Protein AF-A0A2G3K1L7-F1 (afdb_monomer)

Nearest PDB structures (foldseek):
  4n3c-assembly1_A  TM=4.244E-01  e=7.958E-01  Homo sapiens
  6yj6-assembly1_A  TM=3.965E-01  e=5.311E-01  Saccharomyces cerevisiae
  8a61-assembly1_D  TM=3.566E-01  e=8.324E-01  Saccharomyces cerevisiae
  2vq2-assembly1_A-2  TM=3.797E-01  e=1.869E+00  Neisseria meningitidis
  6q6h-assembly1_V  TM=2.542E-01  e=1.090E+00  Homo sapiens

pLDDT: mean 89.68, std 10.96, range [38.78, 98.62]

Mean predicted aligned error: 8.87 Å

Secondary structure (DSSP, 8-state):
--THHHHHHHHHHHHHHHHHHHHHHHHHTS----GGGGGS----HHHHHHHTTT-HHHHHHHHHHHHHHS--SS--HHHHHHHHHHHHHHHHH-TT-HHHHHHHHHHTGGGT-HHHHHHHHHHHHHH-TT-SHHHHHHHHHHHHTS--HHHHHHHHHHHHHTS-HHHHHHHHHHHHHHHHHHS-HHHHHHHHHHHHHH---HHHHHHHHHHHHHHHHHHHHHHHHHHHHHHHSS--SSHHHHHHTTSSSSPPP-TTS--EEE-TTS-EEETT--

Solvent-accessible surface area (backbone atoms only — not comparable to full-atom values): 14678 Å² total; per-residue (Å²): 144,70,81,64,61,63,58,52,52,50,52,50,52,51,49,51,51,49,53,49,51,51,51,47,58,69,48,70,80,49,79,74,79,72,45,64,71,73,52,73,62,76,74,55,67,70,58,42,22,56,77,35,76,66,34,37,59,58,26,18,50,54,38,43,48,59,57,64,64,36,73,85,71,84,65,56,70,69,48,47,54,36,43,43,51,36,50,40,47,20,31,69,52,28,30,68,48,59,69,50,42,55,48,29,60,71,47,29,42,81,58,80,34,40,68,53,28,43,55,30,20,49,39,23,34,72,60,32,73,76,50,29,62,35,23,36,52,41,12,48,48,28,40,70,78,68,62,35,24,53,60,12,20,54,26,22,45,57,14,22,72,38,47,59,75,68,57,18,47,54,32,44,58,51,20,53,57,26,30,61,75,44,37,60,56,72,59,24,37,54,53,40,51,51,51,35,73,72,45,90,47,69,70,55,31,54,52,34,48,34,52,36,52,32,39,51,44,51,47,51,50,40,56,35,44,52,51,47,26,70,78,65,76,42,62,66,94,47,77,66,51,40,38,77,72,62,64,35,94,62,84,74,78,42,76,77,69,60,44,79,38,69,46,98,85,44,50,64,44,59,59,74,74,123

Foldseek 3Di:
DPPVPVVVVVVVVVVVVVVVVVVCVVCVPDDPPQVLVLLPDDDPLVVLCVVVVNQLQSSLVVLLVSLVSHDLPDDDLVSLVSSLSSLLSSCVSPLCDDSSLVVLLVRNLVSVNLVSNLNSLVSVCVPVQLALVSLQSNLVSCCPPVVQLVSSLVSLQSSLVNDDLVVVLVSNVVSLVSLVLNDQLVVSLVVLVVVLVPRPDPVSVVVSVLSNQQSVLLVLLQVLQVVVCVVVVAGDPFSVVSCVVVSDVDRDDRSVPQDWGQDPRNRIDGNPND

Radius of gyration: 28.61 Å; Cα contacts (8 Å, |Δi|>4): 330; chains: 1; bounding box: 69×58×78 Å

Structure (mmCIF, N/CA/C/O backbone):
data_AF-A0A2G3K1L7-F1
#
_entry.id   AF-A0A2G3K1L7-F1
#
loop_
_atom_site.group_PDB
_atom_site.id
_atom_site.type_symbol
_atom_site.label_atom_id
_atom_site.label_alt_id
_atom_site.label_comp_id
_atom_site.label_asym_id
_atom_site.label_entity_id
_atom_site.label_seq_id
_atom_site.pdbx_PDB_ins_code
_atom_site.Cartn_x
_atom_site.Cartn_y
_atom_site.Cartn_z
_atom_site.occupancy
_atom_site.B_iso_or_equiv
_atom_site.auth_seq_id
_atom_site.auth_comp_id
_atom_site.auth_asym_id
_atom_site.auth_atom_id
_atom_site.pdbx_PDB_model_num
ATOM 1 N N . MET A 1 1 ? 36.745 41.258 -38.933 1.00 51.81 1 MET A N 1
ATOM 2 C CA . MET A 1 1 ? 36.886 40.008 -39.718 1.00 51.81 1 MET A CA 1
ATOM 3 C C . MET A 1 1 ? 36.142 38.842 -39.040 1.00 51.81 1 MET A C 1
ATOM 5 O O . MET A 1 1 ? 36.764 37.873 -38.655 1.00 51.81 1 MET A O 1
ATOM 9 N N . TRP A 1 2 ? 34.815 38.935 -38.855 1.00 56.34 2 TRP A N 1
ATOM 10 C CA . TRP A 1 2 ? 33.940 37.896 -38.261 1.00 56.34 2 TRP A CA 1
ATOM 11 C C . TRP A 1 2 ? 32.580 37.629 -38.992 1.00 56.34 2 TRP A C 1
ATOM 13 O O . TRP A 1 2 ? 31.781 36.862 -38.456 1.00 56.34 2 TRP A O 1
ATOM 23 N N . PRO A 1 3 ? 32.252 38.169 -40.197 1.00 58.12 3 PRO A N 1
ATOM 24 C CA . PRO A 1 3 ? 30.882 38.080 -40.718 1.00 58.12 3 PRO A CA 1
ATOM 25 C C . PRO A 1 3 ? 30.465 36.774 -41.427 1.00 58.12 3 PRO A C 1
ATOM 27 O O . PRO A 1 3 ? 29.306 36.611 -41.797 1.00 58.12 3 PRO A O 1
ATOM 30 N N . ASN A 1 4 ? 31.369 35.811 -41.626 1.00 68.56 4 ASN A N 1
ATOM 31 C CA . ASN A 1 4 ? 31.029 34.575 -42.353 1.00 68.56 4 ASN A CA 1
ATOM 32 C C . ASN A 1 4 ? 30.479 33.446 -41.470 1.00 68.56 4 ASN A C 1
ATOM 34 O O . ASN A 1 4 ? 29.817 32.541 -41.974 1.00 68.56 4 ASN A O 1
ATOM 38 N N . ARG A 1 5 ? 30.707 33.493 -40.152 1.00 71.75 5 ARG A N 1
ATOM 39 C CA . A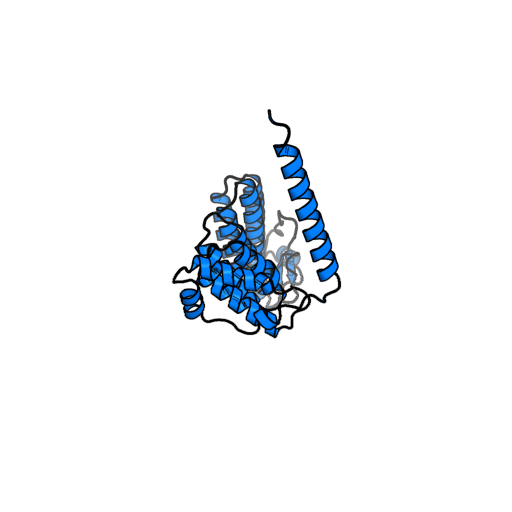RG A 1 5 ? 30.310 32.403 -39.246 1.00 71.75 5 ARG A CA 1
ATOM 40 C C . ARG A 1 5 ? 28.798 32.334 -39.023 1.00 71.75 5 ARG A C 1
ATOM 42 O O . ARG A 1 5 ? 28.246 31.239 -38.994 1.00 71.75 5 ARG A O 1
ATOM 49 N N . TYR A 1 6 ? 28.118 33.480 -38.943 1.00 79.56 6 TYR A N 1
ATOM 50 C CA . TYR A 1 6 ? 26.660 33.508 -38.785 1.00 79.56 6 TYR A CA 1
ATOM 51 C C . TYR A 1 6 ? 25.932 33.076 -40.063 1.00 79.56 6 TYR A C 1
ATOM 53 O O . TYR A 1 6 ? 24.940 32.362 -39.981 1.00 79.56 6 TYR A O 1
ATOM 61 N N . LYS A 1 7 ? 26.452 33.429 -41.249 1.00 82.12 7 LYS A N 1
ATOM 62 C CA . LYS A 1 7 ? 25.872 32.996 -42.531 1.00 82.12 7 LYS A CA 1
ATOM 63 C C . LYS A 1 7 ? 25.952 31.480 -42.698 1.00 82.12 7 LYS A C 1
ATOM 65 O O . LYS A 1 7 ? 24.976 30.865 -43.112 1.00 82.12 7 LYS A O 1
ATOM 70 N N . LEU A 1 8 ? 27.081 30.881 -42.312 1.00 84.19 8 LEU A N 1
ATOM 71 C CA . LEU A 1 8 ? 27.260 29.430 -42.333 1.00 84.19 8 LEU A CA 1
ATOM 72 C C . LEU A 1 8 ? 26.322 28.721 -41.342 1.00 84.19 8 LEU A C 1
ATOM 74 O O . LEU A 1 8 ? 25.691 27.734 -41.704 1.00 84.19 8 LEU A O 1
ATOM 78 N N . ALA A 1 9 ? 26.175 29.244 -40.121 1.00 85.62 9 ALA A N 1
ATOM 79 C CA . ALA A 1 9 ? 25.261 28.683 -39.125 1.00 85.62 9 ALA A CA 1
ATOM 80 C C . ALA A 1 9 ? 23.788 28.758 -39.568 1.00 85.62 9 ALA A C 1
ATOM 82 O O . ALA A 1 9 ? 23.055 27.780 -39.428 1.00 85.62 9 ALA A O 1
ATOM 83 N N . ILE A 1 10 ? 23.369 29.885 -40.158 1.00 89.75 10 ILE A N 1
ATOM 84 C CA . ILE A 1 10 ? 22.020 30.049 -40.722 1.00 89.75 10 ILE A CA 1
ATOM 85 C C . ILE A 1 10 ? 21.797 29.055 -41.864 1.00 89.75 10 ILE A C 1
ATOM 87 O O . ILE A 1 10 ? 20.759 28.403 -41.909 1.00 89.75 10 ILE A O 1
ATOM 91 N N . PHE A 1 11 ? 22.777 28.885 -42.754 1.00 92.00 11 PHE A N 1
ATOM 92 C CA . PHE A 1 11 ? 22.673 27.935 -43.859 1.00 92.00 11 PHE A CA 1
ATOM 93 C C . PHE A 1 11 ? 22.531 26.484 -43.371 1.00 92.00 11 PHE A C 1
ATOM 95 O O . PHE A 1 11 ? 21.683 25.749 -43.873 1.00 92.00 11 PHE A O 1
ATOM 102 N N . ILE A 1 12 ? 23.291 26.087 -42.344 1.00 92.00 12 ILE A N 1
ATOM 103 C CA . ILE A 1 12 ? 23.182 24.756 -41.723 1.00 92.00 12 ILE A CA 1
ATOM 104 C C . ILE A 1 12 ? 21.809 24.562 -41.067 1.00 92.00 12 ILE A C 1
ATOM 106 O O . ILE A 1 12 ? 21.190 23.519 -41.261 1.00 92.00 12 ILE A O 1
ATOM 110 N N . LEU A 1 13 ? 21.309 25.557 -40.327 1.00 94.12 13 LEU A N 1
ATOM 111 C CA . LEU A 1 13 ? 19.995 25.485 -39.676 1.00 94.12 13 LEU A CA 1
ATOM 112 C C . LEU A 1 13 ? 18.856 25.376 -40.690 1.00 94.12 13 LEU A C 1
ATOM 114 O O . LEU A 1 13 ? 17.957 24.556 -40.520 1.00 94.12 13 LEU A O 1
ATOM 118 N N . VAL A 1 14 ? 18.912 26.164 -41.764 1.00 94.38 14 VAL A N 1
ATOM 119 C CA . VAL A 1 14 ? 17.922 26.123 -42.845 1.00 94.38 14 VAL A CA 1
ATOM 120 C C . VAL A 1 14 ? 17.986 24.783 -43.582 1.00 94.38 14 VAL A C 1
ATOM 122 O O . VAL A 1 14 ? 16.947 24.172 -43.825 1.00 94.38 14 VAL A O 1
ATOM 125 N N . GLY A 1 15 ? 19.188 24.277 -43.867 1.00 94.19 15 GLY A N 1
ATOM 126 C CA . GLY A 1 15 ? 19.378 22.948 -44.449 1.00 94.19 15 GLY A CA 1
ATOM 127 C C . GLY A 1 15 ? 18.813 21.835 -43.561 1.00 94.19 15 GLY A C 1
ATOM 128 O O . GLY A 1 15 ? 18.053 20.995 -44.037 1.00 94.19 15 GLY A O 1
ATOM 129 N N . ALA A 1 16 ? 19.100 21.864 -42.258 1.00 92.56 16 ALA A N 1
ATOM 130 C CA . ALA A 1 16 ? 18.562 20.905 -41.295 1.00 92.56 16 ALA A CA 1
ATOM 131 C C . ALA A 1 16 ? 17.028 20.980 -41.200 1.00 92.56 16 ALA A C 1
ATOM 133 O O . ALA A 1 16 ? 16.366 19.944 -41.183 1.00 92.56 16 ALA A O 1
ATOM 134 N N . ALA A 1 17 ? 16.453 22.187 -41.207 1.00 92.62 17 ALA A N 1
ATOM 135 C CA . ALA A 1 17 ? 15.006 22.388 -41.195 1.00 92.62 17 ALA A CA 1
ATOM 136 C C . ALA A 1 17 ? 14.335 21.868 -42.476 1.00 92.62 17 ALA A C 1
ATOM 138 O O . ALA A 1 17 ? 13.268 21.254 -42.398 1.00 92.62 17 ALA A O 1
ATOM 139 N N . MET A 1 18 ? 14.963 22.051 -43.643 1.00 93.62 18 MET A N 1
ATOM 140 C CA . MET A 1 18 ? 14.475 21.481 -44.903 1.00 93.62 18 MET A CA 1
ATOM 141 C C . MET A 1 18 ? 14.544 19.955 -44.892 1.00 93.62 18 MET A C 1
ATOM 143 O O . MET A 1 18 ? 13.550 19.310 -45.214 1.00 93.62 18 MET A O 1
ATOM 147 N N . VAL A 1 19 ? 15.667 19.366 -44.466 1.00 94.19 19 VAL A N 1
ATOM 148 C CA . VAL A 1 19 ? 15.812 17.904 -44.355 1.00 94.19 19 VAL A CA 1
ATOM 149 C C . VAL A 1 19 ? 14.794 17.329 -43.373 1.00 94.19 19 VAL A C 1
ATOM 151 O O . VAL A 1 19 ? 14.168 16.312 -43.671 1.00 94.19 19 VAL A O 1
ATOM 154 N N . PHE A 1 20 ? 14.574 17.987 -42.233 1.00 91.50 20 PHE A N 1
ATOM 155 C CA . PHE A 1 20 ? 13.576 17.576 -41.249 1.00 91.50 20 PHE A CA 1
ATOM 156 C C . PHE A 1 20 ? 12.153 17.664 -41.808 1.00 91.50 20 PHE A C 1
ATOM 158 O O . PHE A 1 20 ? 11.391 16.707 -41.681 1.00 91.50 20 PHE A O 1
ATOM 165 N N . SER A 1 21 ? 11.802 18.772 -42.464 1.00 89.62 21 SER A N 1
ATOM 166 C CA . SER A 1 21 ? 10.470 18.979 -43.047 1.00 89.62 21 SER A CA 1
ATOM 167 C C . SER A 1 21 ? 10.198 17.995 -44.183 1.00 89.62 21 SER A C 1
ATOM 169 O O . SER A 1 21 ? 9.125 17.401 -44.244 1.00 89.62 21 SER A O 1
ATOM 171 N N . PHE A 1 22 ? 11.194 17.754 -45.037 1.00 91.44 22 PHE A N 1
ATOM 172 C CA . PHE A 1 22 ? 11.111 16.795 -46.133 1.00 91.44 22 PHE A CA 1
ATOM 173 C C . PHE A 1 22 ? 11.006 15.355 -45.620 1.00 91.44 22 PHE A C 1
ATOM 175 O O . PHE A 1 22 ? 10.131 14.608 -46.052 1.00 91.44 22 PHE A O 1
ATOM 182 N N . SER A 1 23 ? 11.826 14.979 -44.634 1.00 86.69 23 SER A N 1
ATOM 183 C CA . SER A 1 23 ? 11.743 13.664 -43.985 1.00 86.69 23 SER A CA 1
ATOM 184 C C . SER A 1 23 ? 10.392 13.470 -43.297 1.00 86.69 23 SER A C 1
ATOM 186 O O . SER A 1 23 ? 9.775 12.419 -43.437 1.00 86.69 23 SER A O 1
ATOM 188 N N . SER A 1 24 ? 9.896 14.497 -42.603 1.00 84.56 24 SER A N 1
ATOM 189 C CA . SER A 1 24 ? 8.591 14.472 -41.935 1.00 84.56 24 SER A CA 1
ATOM 190 C C . SER A 1 24 ? 7.452 14.337 -42.938 1.00 84.56 24 SER A C 1
ATOM 192 O O . SER A 1 24 ? 6.558 13.528 -42.726 1.00 84.56 24 SER A O 1
ATOM 194 N N . TYR A 1 25 ? 7.504 15.054 -44.062 1.00 88.88 25 TYR A N 1
ATOM 195 C CA . TYR A 1 25 ? 6.529 14.933 -45.144 1.00 88.88 25 TYR A CA 1
ATOM 196 C C . TYR A 1 25 ? 6.534 13.526 -45.764 1.00 88.88 25 TYR A C 1
ATOM 198 O O . TYR A 1 25 ? 5.480 12.904 -45.888 1.00 88.88 25 TYR A O 1
ATOM 206 N N . LEU A 1 26 ? 7.720 12.977 -46.056 1.00 85.56 26 LEU A N 1
ATOM 207 C CA . LEU A 1 26 ? 7.881 11.616 -46.581 1.00 85.56 26 LEU A CA 1
ATOM 208 C C . LEU A 1 26 ? 7.396 10.529 -45.610 1.00 85.56 26 LEU A C 1
ATOM 210 O O . LEU A 1 26 ? 6.962 9.459 -46.043 1.00 85.56 26 LEU A O 1
ATOM 214 N N . LEU A 1 27 ? 7.504 10.774 -44.303 1.00 80.75 27 LEU A N 1
ATOM 215 C CA . LEU A 1 27 ? 7.104 9.833 -43.258 1.00 80.75 27 LEU A CA 1
ATOM 216 C C . LEU A 1 27 ? 5.646 10.015 -42.811 1.00 80.75 27 LEU A C 1
ATOM 218 O O . LEU A 1 27 ? 5.057 9.051 -42.333 1.00 80.75 27 LEU A O 1
ATOM 222 N N . SER A 1 28 ? 5.045 11.193 -43.015 1.00 75.38 28 SER A 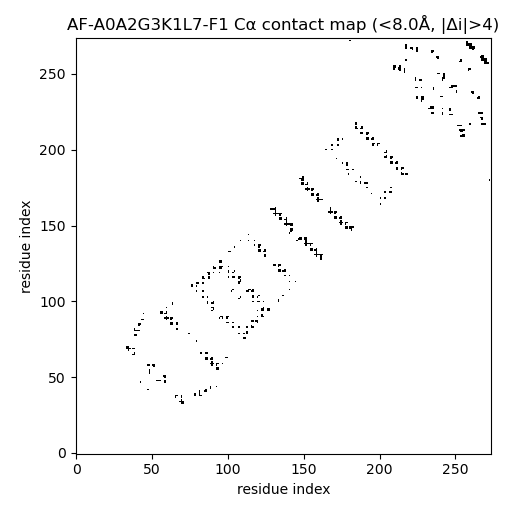N 1
ATOM 223 C CA . SER A 1 28 ? 3.670 11.524 -42.603 1.00 75.38 28 SER A CA 1
ATOM 224 C C . SER A 1 28 ? 2.618 10.619 -43.259 1.00 75.38 28 SER A C 1
ATOM 226 O O . SER A 1 28 ? 1.632 10.244 -42.630 1.00 75.38 28 SER A O 1
ATOM 228 N N . GLY A 1 29 ? 2.857 10.197 -44.506 1.00 69.81 29 GLY A N 1
ATOM 229 C CA . GLY A 1 29 ? 1.965 9.293 -45.243 1.00 69.81 29 GLY A CA 1
ATOM 230 C C . GLY A 1 29 ? 2.234 7.798 -45.041 1.00 69.81 29 GLY A C 1
ATOM 231 O O . GLY A 1 29 ? 1.461 6.971 -45.523 1.00 69.81 29 GLY A O 1
ATOM 232 N N . LYS A 1 30 ? 3.323 7.411 -44.360 1.00 72.94 30 LYS A N 1
ATOM 233 C CA . LYS A 1 30 ? 3.640 5.995 -44.134 1.00 72.94 30 LYS A CA 1
ATOM 234 C C . LYS A 1 30 ? 2.967 5.527 -42.853 1.00 72.94 30 LYS A C 1
ATOM 236 O O . LYS A 1 30 ? 3.250 6.040 -41.773 1.00 72.94 30 LYS A O 1
ATOM 241 N N . GLN A 1 31 ? 2.121 4.502 -42.958 1.00 57.25 31 GLN A N 1
ATOM 242 C CA . GLN A 1 31 ? 1.603 3.808 -41.785 1.00 57.25 31 GLN A CA 1
ATOM 243 C C . GLN A 1 31 ? 2.805 3.320 -40.972 1.00 57.25 31 GLN A C 1
ATOM 245 O O . GLN A 1 31 ? 3.592 2.500 -41.450 1.00 57.25 31 GLN A O 1
ATOM 250 N N . ARG A 1 32 ? 2.993 3.880 -39.771 1.00 58.59 32 ARG A N 1
ATOM 251 C CA . ARG A 1 32 ? 4.065 3.470 -38.861 1.00 58.59 32 ARG A CA 1
ATOM 252 C C . ARG A 1 32 ? 3.933 1.959 -38.702 1.00 58.59 32 ARG A C 1
ATOM 254 O O . ARG A 1 32 ? 2.916 1.510 -38.171 1.00 58.59 32 ARG A O 1
ATOM 261 N N . ARG A 1 33 ? 4.896 1.178 -39.217 1.00 53.78 33 ARG A N 1
ATOM 262 C CA . ARG A 1 33 ? 4.923 -0.275 -39.003 1.00 53.78 33 ARG A CA 1
ATOM 263 C C . ARG A 1 33 ? 4.849 -0.462 -37.495 1.00 53.78 33 ARG A C 1
ATOM 265 O O . ARG A 1 33 ? 5.758 -0.051 -36.778 1.00 53.78 33 ARG A O 1
ATOM 272 N N . ARG A 1 34 ? 3.703 -0.942 -37.013 1.00 54.16 34 ARG A N 1
ATOM 273 C CA . ARG A 1 34 ? 3.491 -1.148 -35.585 1.00 54.16 34 ARG A CA 1
ATOM 274 C C . ARG A 1 34 ? 4.477 -2.234 -35.179 1.00 54.16 34 ARG A C 1
ATOM 276 O O . ARG A 1 34 ? 4.407 -3.337 -35.710 1.00 54.16 34 ARG A O 1
ATOM 283 N N . SER A 1 35 ? 5.377 -1.912 -34.261 1.00 53.97 35 SER A N 1
ATOM 284 C CA . SER A 1 35 ? 6.428 -2.765 -33.686 1.00 53.97 35 SER A CA 1
ATOM 285 C C . SER A 1 35 ? 5.874 -3.925 -32.844 1.00 53.97 35 SER A C 1
ATOM 287 O O . SER A 1 35 ? 6.486 -4.354 -31.872 1.00 53.97 35 SER A O 1
ATOM 289 N N . ILE A 1 36 ? 4.704 -4.465 -33.199 1.00 53.81 36 ILE A N 1
ATOM 290 C CA . ILE A 1 36 ? 4.157 -5.673 -32.576 1.00 53.81 36 ILE A CA 1
ATOM 291 C C . ILE A 1 36 ? 5.142 -6.837 -32.779 1.00 53.81 36 ILE A C 1
ATOM 293 O O . ILE A 1 36 ? 5.249 -7.689 -31.905 1.00 53.81 36 ILE A O 1
ATOM 297 N N . GLU A 1 37 ? 5.903 -6.836 -33.883 1.00 54.69 37 GLU A N 1
ATOM 298 C CA . GLU A 1 37 ? 6.976 -7.802 -34.170 1.00 54.69 37 GLU A CA 1
ATOM 299 C C . GLU A 1 37 ? 8.096 -7.790 -33.109 1.00 54.69 37 GLU A C 1
ATOM 301 O O . GLU A 1 37 ? 8.571 -8.855 -32.717 1.00 54.69 37 GLU A O 1
ATOM 306 N N . ASP A 1 38 ? 8.440 -6.629 -32.537 1.00 56.41 38 ASP A N 1
ATOM 307 C CA . ASP A 1 38 ? 9.544 -6.510 -31.571 1.00 56.41 38 ASP A CA 1
ATOM 308 C C . ASP A 1 38 ? 9.229 -7.127 -30.195 1.00 56.41 38 ASP A C 1
ATOM 310 O O . ASP A 1 38 ? 10.152 -7.457 -29.442 1.00 56.41 38 ASP A O 1
ATOM 314 N N . LEU A 1 39 ? 7.944 -7.322 -29.864 1.00 64.25 39 LEU A N 1
ATOM 315 C CA . LEU A 1 39 ? 7.468 -7.988 -28.641 1.00 64.25 39 LEU A CA 1
ATOM 316 C C . LEU A 1 39 ? 6.945 -9.410 -28.884 1.00 64.25 39 LEU A C 1
ATOM 318 O O . LEU A 1 39 ? 6.246 -9.950 -28.034 1.00 64.25 39 LEU A O 1
ATOM 322 N N . GLN A 1 40 ? 7.273 -10.063 -29.998 1.00 62.72 40 GLN A N 1
ATOM 323 C CA . GLN A 1 40 ? 6.876 -11.468 -30.177 1.00 62.72 40 GLN A CA 1
ATOM 324 C C . GLN A 1 40 ? 7.755 -12.438 -29.376 1.00 62.72 40 GLN A C 1
ATOM 326 O O . GLN A 1 40 ? 7.313 -13.536 -29.042 1.00 62.72 40 GLN A O 1
ATOM 331 N N . VAL A 1 41 ? 8.985 -12.037 -29.028 1.00 69.38 41 VAL A N 1
ATOM 332 C CA . VAL A 1 41 ? 9.967 -12.926 -28.390 1.00 69.38 41 VAL A CA 1
ATOM 333 C C . VAL A 1 41 ? 10.596 -12.288 -27.151 1.00 69.38 41 VAL A C 1
ATOM 335 O O . VAL A 1 41 ? 11.240 -11.232 -27.206 1.00 69.38 41 VAL A O 1
ATOM 338 N N . VAL A 1 42 ? 10.463 -12.990 -26.022 1.00 76.19 42 VAL A N 1
ATOM 339 C CA . VAL A 1 42 ? 11.226 -12.718 -24.799 1.00 76.19 42 VAL A CA 1
ATOM 340 C C . VAL A 1 42 ? 12.616 -13.317 -24.973 1.00 76.19 42 VAL A C 1
ATOM 342 O O . VAL A 1 42 ? 12.776 -14.535 -24.991 1.00 76.19 42 VAL A O 1
ATOM 345 N N . MET A 1 43 ? 13.633 -12.465 -25.086 1.00 80.12 43 MET A N 1
ATOM 346 C CA . MET A 1 43 ? 15.015 -12.938 -25.104 1.00 80.12 43 MET A CA 1
ATOM 347 C C . MET A 1 43 ? 15.433 -13.380 -23.694 1.00 80.12 43 MET A C 1
ATOM 349 O O . MET A 1 43 ? 15.206 -12.623 -22.746 1.00 80.12 43 MET A O 1
ATOM 353 N N . PRO A 1 44 ? 16.077 -14.547 -23.520 1.00 85.25 44 PRO A N 1
ATOM 354 C CA . PRO A 1 44 ? 16.661 -14.925 -22.237 1.00 85.25 44 PRO A CA 1
ATOM 355 C C . PRO A 1 44 ? 17.671 -13.878 -21.746 1.00 85.25 44 PRO A C 1
ATOM 357 O O . PRO A 1 44 ? 18.427 -13.319 -22.542 1.00 85.25 44 PRO A O 1
ATOM 360 N N . SER A 1 45 ? 17.725 -13.629 -20.436 1.00 82.69 45 SER A N 1
ATOM 361 C CA . SER A 1 45 ? 18.603 -12.601 -19.853 1.00 82.69 45 SER A CA 1
ATOM 362 C C . SER A 1 45 ? 20.091 -12.837 -20.149 1.00 82.69 45 SER A C 1
ATOM 364 O O . SER A 1 45 ? 20.835 -11.876 -20.303 1.00 82.69 45 SER A O 1
ATOM 366 N N . SER A 1 46 ? 20.523 -14.095 -20.285 1.00 83.75 46 SER A N 1
ATOM 367 C CA . SER A 1 46 ? 21.894 -14.458 -20.679 1.00 83.75 46 SER A CA 1
ATOM 368 C C . SER A 1 46 ? 22.244 -14.001 -22.097 1.00 83.75 46 SER A C 1
ATOM 370 O O . SER A 1 46 ? 23.335 -13.486 -22.323 1.00 83.75 46 SER A O 1
ATOM 372 N N . VAL A 1 47 ? 21.306 -14.129 -23.041 1.00 87.75 47 VAL A N 1
ATOM 373 C CA . VAL A 1 47 ? 21.477 -13.659 -24.424 1.00 87.75 47 VAL A CA 1
ATOM 374 C C . VAL A 1 47 ? 21.525 -12.136 -24.458 1.00 87.75 47 VAL A C 1
ATOM 376 O O . VAL A 1 47 ? 22.411 -11.567 -25.087 1.00 87.75 47 VAL A O 1
ATOM 379 N N . GLN A 1 48 ? 20.629 -11.467 -23.724 1.00 87.44 48 GLN A N 1
ATOM 380 C CA . GLN A 1 48 ? 20.636 -10.004 -23.619 1.00 87.44 48 GLN A CA 1
ATOM 381 C C . GLN A 1 48 ? 21.957 -9.486 -23.040 1.00 87.44 48 GLN A C 1
ATOM 383 O O . GLN A 1 48 ? 22.500 -8.499 -23.527 1.00 87.44 48 GLN A O 1
ATOM 388 N N . LEU A 1 49 ? 22.493 -10.177 -22.032 1.00 90.12 49 LEU A N 1
ATOM 389 C CA . LEU A 1 49 ? 23.771 -9.836 -21.424 1.00 90.12 49 LEU A CA 1
ATOM 390 C C . LEU A 1 49 ? 24.931 -10.013 -22.410 1.00 90.12 49 LEU A C 1
ATOM 392 O O . LEU A 1 49 ? 25.774 -9.129 -22.510 1.00 90.12 49 LEU A O 1
ATOM 396 N N . LEU A 1 50 ? 24.948 -11.109 -23.175 1.00 92.12 50 LEU A N 1
ATOM 397 C CA . LEU A 1 50 ? 25.951 -11.344 -24.216 1.00 92.12 50 LEU A CA 1
ATOM 398 C C . LEU A 1 50 ? 25.907 -10.257 -25.301 1.00 92.12 50 LEU A C 1
ATOM 400 O O . LEU A 1 50 ? 26.946 -9.710 -25.663 1.00 92.12 50 LEU A O 1
ATOM 404 N N . MET A 1 51 ? 24.710 -9.904 -25.784 1.00 88.88 51 MET A N 1
ATOM 405 C CA . MET A 1 51 ? 24.519 -8.839 -26.779 1.00 88.88 51 MET A CA 1
ATOM 406 C C . MET A 1 51 ? 24.945 -7.463 -26.257 1.00 88.88 51 MET A C 1
ATOM 408 O O . MET A 1 51 ? 25.372 -6.614 -27.034 1.00 88.88 51 MET A O 1
ATOM 412 N N . ALA A 1 52 ? 24.854 -7.253 -24.945 1.00 93.31 52 ALA A N 1
ATOM 413 C CA . ALA A 1 52 ? 25.330 -6.058 -24.263 1.00 93.31 52 ALA A CA 1
ATOM 414 C C . ALA A 1 52 ? 26.791 -6.172 -23.788 1.00 93.31 52 ALA A C 1
ATOM 416 O O . ALA A 1 52 ? 27.203 -5.417 -22.910 1.00 93.31 52 ALA A O 1
ATOM 417 N N . LEU A 1 53 ? 27.570 -7.117 -24.330 1.00 94.31 53 LEU A N 1
ATOM 418 C CA . LEU A 1 53 ? 28.986 -7.327 -23.999 1.00 94.31 53 LEU A CA 1
ATOM 419 C C . LEU A 1 53 ? 29.248 -7.533 -22.494 1.00 94.31 53 LEU A C 1
ATOM 421 O O . LEU A 1 53 ? 30.291 -7.147 -21.973 1.00 94.31 53 LEU A O 1
ATOM 425 N N . GLY A 1 54 ? 28.298 -8.136 -21.778 1.00 93.00 54 GLY A N 1
ATOM 426 C CA . GLY A 1 54 ? 28.381 -8.352 -20.333 1.00 93.00 54 GLY A CA 1
ATOM 427 C C . GLY A 1 54 ? 27.807 -7.219 -19.475 1.00 93.00 54 GLY A C 1
ATOM 428 O O . GLY A 1 54 ? 27.688 -7.389 -18.261 1.00 93.00 54 GLY A O 1
ATOM 429 N N . ASP A 1 55 ? 27.410 -6.084 -20.057 1.00 96.62 55 ASP A N 1
ATOM 430 C CA . ASP A 1 55 ? 26.850 -4.961 -19.303 1.00 96.62 55 ASP A CA 1
ATOM 431 C C . ASP A 1 55 ? 25.343 -5.145 -19.057 1.00 96.62 55 ASP A C 1
ATOM 433 O O . ASP A 1 55 ? 24.491 -4.968 -19.933 1.00 96.62 55 ASP A O 1
ATOM 437 N N . ARG A 1 56 ? 24.992 -5.464 -17.807 1.00 95.56 56 ARG A N 1
ATOM 438 C CA . ARG A 1 56 ? 23.594 -5.639 -17.381 1.00 95.56 56 ARG A CA 1
ATOM 439 C C . ARG A 1 56 ? 22.760 -4.356 -17.472 1.00 95.56 56 ARG A C 1
ATOM 441 O O . ARG A 1 56 ? 21.547 -4.440 -17.642 1.00 95.56 56 ARG A O 1
ATOM 448 N N . HIS A 1 57 ? 23.367 -3.181 -17.305 1.00 95.81 57 HIS A N 1
ATOM 449 C CA . HIS A 1 57 ? 22.664 -1.901 -17.346 1.00 95.81 57 HIS A CA 1
ATOM 450 C C . HIS A 1 57 ? 22.355 -1.519 -18.787 1.00 95.81 57 HIS A C 1
ATOM 452 O O . HIS A 1 57 ? 21.226 -1.130 -19.077 1.00 95.81 57 HIS A O 1
ATOM 458 N N . LEU A 1 58 ? 23.308 -1.726 -19.697 1.00 95.88 58 LEU A N 1
ATOM 459 C CA . LEU A 1 58 ? 23.062 -1.584 -21.128 1.00 95.88 58 LEU A CA 1
ATOM 460 C C . LEU A 1 58 ? 21.990 -2.575 -21.606 1.00 95.88 58 LEU A C 1
ATOM 462 O O . LEU A 1 58 ? 21.039 -2.162 -22.270 1.00 95.88 58 LEU A O 1
ATOM 466 N N . ALA A 1 59 ? 22.075 -3.847 -21.200 1.00 94.62 59 ALA A N 1
ATOM 467 C CA . ALA A 1 59 ? 21.052 -4.851 -21.506 1.00 94.62 59 ALA A CA 1
ATOM 468 C C . ALA A 1 59 ? 19.660 -4.429 -21.001 1.00 94.62 59 ALA A C 1
ATOM 470 O O . ALA A 1 59 ? 18.674 -4.508 -21.736 1.00 94.62 59 ALA A O 1
ATOM 471 N N . ALA A 1 60 ? 19.579 -3.923 -19.765 1.00 95.44 60 ALA A N 1
ATOM 472 C CA . ALA A 1 60 ? 18.338 -3.414 -19.191 1.00 95.44 60 ALA A CA 1
ATOM 473 C C . ALA A 1 60 ? 17.780 -2.217 -19.975 1.00 95.44 60 ALA A C 1
ATOM 475 O O . ALA A 1 60 ? 16.581 -2.184 -20.234 1.00 95.44 60 ALA A O 1
ATOM 476 N N . ASN A 1 61 ? 18.627 -1.270 -20.387 1.00 94.81 61 ASN A N 1
ATOM 477 C CA . ASN A 1 61 ? 18.202 -0.097 -21.154 1.00 94.81 61 ASN A CA 1
ATOM 478 C C . ASN A 1 61 ? 17.656 -0.493 -22.535 1.00 94.81 61 ASN A C 1
ATOM 480 O O . ASN A 1 61 ? 16.620 0.017 -22.956 1.00 94.81 61 ASN A O 1
ATOM 484 N N . VAL A 1 62 ? 18.297 -1.449 -23.220 1.00 91.94 62 VAL A N 1
ATOM 485 C CA . VAL A 1 62 ? 17.800 -1.993 -24.498 1.00 91.94 62 VAL A CA 1
ATOM 486 C C . VAL A 1 62 ? 16.447 -2.686 -24.305 1.00 91.94 62 VAL A C 1
ATOM 488 O O . VAL A 1 62 ? 15.521 -2.471 -25.088 1.00 91.94 62 VAL A O 1
ATOM 491 N N . GLY A 1 63 ? 16.298 -3.488 -23.247 1.00 90.94 63 GLY A N 1
ATOM 492 C CA . GLY A 1 63 ? 15.027 -4.134 -22.913 1.00 90.94 63 GLY A CA 1
ATOM 493 C C . GLY A 1 63 ? 13.918 -3.134 -22.567 1.00 90.94 63 GLY A C 1
ATOM 494 O O . GLY A 1 63 ? 12.790 -3.286 -23.034 1.00 90.94 63 GLY A O 1
ATOM 495 N N . ALA A 1 64 ? 14.237 -2.087 -21.803 1.00 91.75 64 ALA A N 1
ATOM 496 C CA . ALA A 1 64 ? 13.297 -1.028 -21.443 1.00 91.75 64 ALA A CA 1
ATOM 497 C C . ALA A 1 64 ? 12.844 -0.242 -22.678 1.00 91.75 64 ALA A C 1
ATOM 499 O O . ALA A 1 64 ? 11.650 -0.004 -22.845 1.00 91.75 64 ALA A O 1
ATOM 500 N N . PHE A 1 65 ? 13.774 0.082 -23.580 1.00 89.25 65 PHE A N 1
ATOM 501 C CA . PHE A 1 65 ? 13.454 0.726 -24.850 1.00 89.25 65 PHE A CA 1
ATOM 502 C C . PHE A 1 65 ? 12.491 -0.133 -25.677 1.00 89.25 65 PHE A C 1
ATOM 504 O O . PHE A 1 65 ? 11.441 0.356 -26.081 1.00 89.25 65 PHE A O 1
ATOM 511 N N . ARG A 1 66 ? 12.773 -1.436 -25.833 1.00 85.38 66 ARG A N 1
ATOM 512 C CA . ARG A 1 66 ? 11.862 -2.381 -26.509 1.00 85.38 66 ARG A CA 1
ATOM 513 C C . ARG A 1 66 ? 10.475 -2.431 -25.866 1.00 85.38 66 ARG A C 1
ATOM 515 O O . ARG A 1 66 ? 9.478 -2.520 -26.572 1.00 85.38 66 ARG A O 1
ATOM 522 N N . ALA A 1 67 ? 10.399 -2.382 -24.536 1.00 87.44 67 ALA A N 1
ATOM 523 C CA . ALA A 1 67 ? 9.126 -2.382 -23.821 1.00 87.44 67 ALA A CA 1
ATOM 524 C C . ALA A 1 67 ? 8.308 -1.100 -24.070 1.00 87.44 67 ALA A C 1
ATOM 526 O O . ALA A 1 67 ? 7.084 -1.159 -24.112 1.00 87.44 67 ALA A O 1
ATOM 527 N N . GLN A 1 68 ? 8.971 0.047 -24.245 1.00 82.81 68 GLN A N 1
ATOM 528 C CA . GLN A 1 68 ? 8.325 1.347 -24.453 1.00 82.81 68 GLN A CA 1
ATOM 529 C C . GLN A 1 68 ? 7.978 1.636 -25.919 1.00 82.81 68 GLN A C 1
ATOM 531 O O . GLN A 1 68 ? 7.043 2.386 -26.190 1.00 82.81 68 GLN A O 1
ATOM 536 N N . THR A 1 69 ? 8.717 1.072 -26.878 1.00 77.12 69 THR A N 1
ATOM 537 C CA . THR A 1 69 ? 8.464 1.302 -28.308 1.00 77.12 69 THR A CA 1
ATOM 538 C C . THR A 1 69 ? 7.268 0.534 -28.845 1.00 77.12 69 THR A C 1
ATOM 540 O O . THR A 1 69 ? 6.805 0.836 -29.949 1.00 77.12 69 THR A O 1
ATOM 543 N N . VAL A 1 70 ? 6.738 -0.433 -28.097 1.00 69.38 70 VAL A N 1
ATOM 544 C CA . VAL A 1 70 ? 5.460 -1.044 -28.447 1.00 69.38 70 VAL A CA 1
ATOM 545 C C . VAL A 1 70 ? 4.349 -0.096 -28.053 1.00 69.38 70 VAL A C 1
ATOM 547 O O . VAL A 1 70 ? 4.130 0.181 -26.877 1.00 69.38 70 VAL A O 1
ATOM 550 N N . GLY A 1 71 ? 3.651 0.410 -29.071 1.00 61.50 71 GLY A N 1
ATOM 551 C CA . GLY A 1 71 ? 2.491 1.269 -28.881 1.00 61.50 71 GLY A CA 1
ATOM 552 C C . GLY A 1 71 ? 1.518 0.651 -27.879 1.00 61.50 71 GLY A C 1
ATOM 553 O O . GLY A 1 71 ? 1.196 -0.532 -27.955 1.00 61.50 71 GLY A O 1
ATOM 554 N N . THR A 1 72 ? 1.047 1.461 -26.938 1.00 56.03 72 THR A N 1
ATOM 555 C CA . THR A 1 72 ?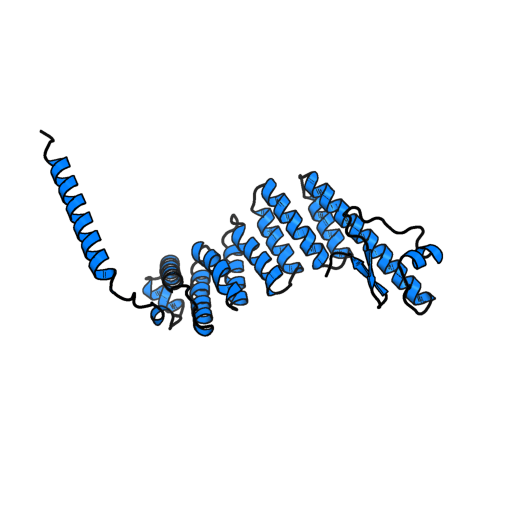 0.136 1.040 -25.865 1.00 56.03 72 THR A CA 1
ATOM 556 C C . THR A 1 72 ? -1.317 0.887 -26.333 1.00 56.03 72 THR A C 1
ATOM 558 O O . THR A 1 72 ? -2.205 0.602 -25.530 1.00 56.03 72 THR A O 1
ATOM 561 N N . ASP A 1 73 ? -1.569 1.036 -27.636 1.00 58.31 73 ASP A N 1
ATOM 562 C CA . ASP A 1 73 ? -2.888 0.922 -28.250 1.00 58.31 73 ASP A CA 1
ATOM 563 C C . ASP A 1 73 ? -3.372 -0.536 -28.246 1.00 58.31 73 ASP A C 1
ATOM 565 O O . ASP A 1 73 ? -2.857 -1.364 -28.997 1.00 58.31 73 ASP A O 1
ATOM 569 N N . LYS A 1 74 ? -4.385 -0.830 -27.413 1.00 62.16 74 LYS A N 1
ATOM 570 C CA . LYS A 1 74 ? -5.179 -2.081 -27.350 1.00 62.16 74 LYS A CA 1
ATOM 571 C C . LYS A 1 74 ? -4.409 -3.332 -27.796 1.00 62.16 74 LYS A C 1
ATOM 573 O O . LYS A 1 74 ? -4.779 -3.994 -28.770 1.00 62.16 74 LYS A O 1
ATOM 578 N N . LEU A 1 75 ? -3.335 -3.651 -27.076 1.00 73.94 75 LEU A N 1
ATOM 579 C CA . LEU A 1 75 ? -2.607 -4.894 -27.299 1.00 73.94 75 LEU A CA 1
ATOM 580 C C . LEU A 1 75 ? -3.506 -6.091 -26.959 1.00 73.94 75 LEU A C 1
ATOM 582 O O . LEU A 1 75 ? -4.406 -6.003 -26.121 1.00 73.94 75 LEU A O 1
ATOM 586 N N . LYS A 1 76 ? -3.262 -7.234 -27.608 1.00 80.50 76 LYS A N 1
ATOM 587 C CA . LYS A 1 76 ? -3.916 -8.488 -27.217 1.00 80.50 76 LYS A CA 1
ATOM 588 C C . LYS A 1 76 ? -3.431 -8.893 -25.813 1.00 80.50 76 LYS A C 1
ATOM 590 O O . LYS A 1 76 ? -2.270 -8.629 -25.491 1.00 80.50 76 LYS A O 1
ATOM 595 N N . PRO A 1 77 ? -4.249 -9.586 -24.997 1.00 80.25 77 PRO A N 1
ATOM 596 C CA . PRO A 1 77 ? -3.842 -10.057 -23.667 1.00 80.25 77 PRO A CA 1
ATOM 597 C C . PRO A 1 77 ? -2.505 -10.819 -23.649 1.00 80.25 77 PRO A C 1
ATOM 599 O O . PRO A 1 77 ? -1.666 -10.597 -22.781 1.00 80.25 77 PRO A O 1
ATOM 602 N N . GLU A 1 78 ? -2.263 -11.659 -24.656 1.00 81.38 78 GLU A N 1
ATOM 603 C CA . GLU A 1 78 ? -1.012 -12.413 -24.824 1.00 81.38 78 GLU A CA 1
ATOM 604 C C . GLU A 1 78 ? 0.212 -11.499 -24.988 1.00 81.38 78 GLU A C 1
ATOM 606 O O . GLU A 1 78 ? 1.279 -11.761 -24.434 1.00 81.38 78 GLU A O 1
ATOM 611 N N . THR A 1 79 ? 0.056 -10.383 -25.700 1.00 85.44 79 THR A N 1
ATOM 612 C CA . THR A 1 79 ? 1.128 -9.405 -25.901 1.00 85.44 79 THR A CA 1
ATOM 613 C C . THR A 1 79 ? 1.468 -8.675 -24.600 1.00 85.44 79 THR A C 1
ATOM 615 O O . THR A 1 79 ? 2.639 -8.380 -24.363 1.00 85.44 79 THR A O 1
ATOM 618 N N . TYR A 1 80 ? 0.493 -8.450 -23.708 1.00 88.81 80 TYR A N 1
ATOM 619 C CA . TYR A 1 80 ? 0.769 -7.898 -22.376 1.00 88.81 80 TYR A CA 1
ATOM 620 C C . TYR A 1 80 ? 1.595 -8.848 -21.510 1.00 88.81 80 TYR A C 1
ATOM 622 O O . TYR A 1 80 ? 2.469 -8.384 -20.781 1.00 88.81 80 TYR A O 1
ATOM 630 N N . LEU A 1 81 ? 1.383 -10.163 -21.609 1.00 90.06 81 LEU A N 1
ATOM 631 C CA . LEU A 1 81 ? 2.230 -11.134 -20.913 1.00 90.06 81 LEU A CA 1
ATOM 632 C C . LEU A 1 81 ? 3.675 -11.089 -21.430 1.00 90.06 81 LEU A C 1
ATOM 634 O O . LEU A 1 81 ? 4.617 -11.151 -20.638 1.00 90.06 81 LEU A O 1
ATOM 638 N N . VAL A 1 82 ? 3.872 -10.952 -22.746 1.00 89.38 82 VAL A N 1
ATOM 639 C CA . VAL A 1 82 ? 5.223 -10.813 -23.309 1.00 89.38 82 VAL A CA 1
ATOM 640 C C . VAL A 1 82 ? 5.878 -9.510 -22.851 1.00 89.38 82 VAL A C 1
ATOM 642 O O . VAL A 1 82 ? 7.011 -9.546 -22.367 1.00 89.38 82 VAL A O 1
ATOM 645 N N . LEU A 1 83 ? 5.154 -8.387 -22.904 1.00 91.06 83 LEU A N 1
ATOM 646 C CA . LEU A 1 83 ? 5.610 -7.105 -22.359 1.00 91.06 83 LEU A CA 1
ATOM 647 C C . LEU A 1 83 ? 6.020 -7.242 -20.887 1.00 91.06 83 LEU A C 1
ATOM 649 O O . LEU A 1 83 ? 7.109 -6.814 -20.505 1.00 91.06 83 LEU A O 1
ATOM 653 N N . ALA A 1 84 ? 5.187 -7.896 -20.077 1.00 93.69 84 ALA A N 1
ATOM 654 C CA . ALA A 1 84 ? 5.449 -8.119 -18.663 1.00 93.69 84 ALA A CA 1
ATOM 655 C C . ALA A 1 84 ? 6.743 -8.911 -18.440 1.00 93.69 84 ALA A C 1
ATOM 657 O O . ALA A 1 84 ? 7.568 -8.533 -17.610 1.00 93.69 84 ALA A O 1
ATOM 658 N N . ARG A 1 85 ? 6.971 -9.978 -19.216 1.00 93.75 85 ARG A N 1
ATOM 659 C CA . ARG A 1 85 ? 8.205 -10.776 -19.142 1.00 93.75 85 ARG A CA 1
ATOM 660 C C . ARG A 1 85 ? 9.442 -9.982 -19.561 1.00 93.75 85 ARG A C 1
ATOM 662 O O . ARG A 1 85 ? 10.483 -10.122 -18.921 1.00 93.75 85 ARG A O 1
ATOM 669 N N . VAL A 1 86 ? 9.336 -9.131 -20.583 1.00 93.25 86 VAL A N 1
ATOM 670 C CA . VAL A 1 86 ? 10.428 -8.227 -20.981 1.00 93.25 86 VAL A CA 1
ATOM 671 C C . VAL A 1 86 ? 10.743 -7.244 -19.853 1.00 93.25 86 VAL A C 1
ATOM 673 O O . VAL A 1 86 ? 11.893 -7.157 -19.429 1.00 93.25 86 VAL A O 1
ATOM 676 N N . GLN A 1 87 ? 9.735 -6.571 -19.294 1.00 95.56 87 GLN A N 1
ATOM 677 C CA . GLN A 1 87 ? 9.928 -5.639 -18.178 1.00 95.56 87 GLN A CA 1
ATOM 678 C C . GLN A 1 87 ? 10.440 -6.333 -16.905 1.00 95.56 87 GLN A C 1
ATOM 680 O O . GLN A 1 87 ? 11.227 -5.756 -16.148 1.00 95.56 87 GLN A O 1
ATOM 685 N N . LEU A 1 88 ? 10.066 -7.593 -16.671 1.00 96.81 88 LEU A N 1
ATOM 686 C CA . LEU A 1 88 ? 10.613 -8.390 -15.574 1.00 96.81 88 LEU A CA 1
ATOM 687 C C . LEU A 1 88 ? 12.098 -8.699 -15.786 1.00 96.81 88 LEU A C 1
ATOM 689 O O . LEU A 1 88 ? 12.875 -8.568 -14.842 1.00 96.81 88 LEU A O 1
ATOM 693 N N . ALA A 1 89 ? 12.510 -9.055 -17.006 1.00 95.69 89 ALA A N 1
ATOM 694 C CA . ALA A 1 89 ? 13.922 -9.253 -17.335 1.00 95.69 89 ALA A CA 1
ATOM 695 C C . ALA A 1 89 ? 14.729 -7.960 -17.125 1.00 95.69 89 ALA A C 1
ATOM 697 O O . ALA A 1 89 ? 15.790 -7.988 -16.501 1.00 95.69 89 ALA A O 1
ATOM 698 N N . VAL A 1 90 ? 14.182 -6.808 -17.531 1.00 96.56 90 VAL A N 1
ATOM 699 C CA . VAL A 1 90 ? 14.771 -5.488 -17.243 1.00 96.56 90 VAL A CA 1
ATOM 700 C C . VAL A 1 90 ? 14.929 -5.277 -15.735 1.00 96.56 90 VAL A C 1
ATOM 702 O O . VAL A 1 90 ? 16.002 -4.891 -15.279 1.00 96.56 90 VAL A O 1
ATOM 705 N N . ALA A 1 91 ? 13.905 -5.592 -14.934 1.00 97.62 91 ALA A N 1
ATOM 706 C CA . ALA A 1 91 ? 13.962 -5.466 -13.476 1.00 97.62 91 ALA A CA 1
ATOM 707 C C . ALA A 1 91 ? 14.934 -6.455 -12.808 1.00 97.62 91 ALA A C 1
ATOM 709 O O . ALA A 1 91 ? 15.416 -6.191 -11.708 1.00 97.62 91 ALA A O 1
ATOM 710 N N . GLN A 1 92 ? 15.218 -7.602 -13.431 1.00 96.56 92 GLN A N 1
ATOM 711 C CA . GLN A 1 92 ? 16.239 -8.546 -12.967 1.00 96.56 92 GLN A CA 1
ATOM 712 C C . GLN A 1 92 ? 17.652 -8.031 -13.260 1.00 96.56 92 GLN A C 1
ATOM 714 O O . GLN A 1 92 ? 18.520 -8.119 -12.393 1.00 96.56 92 GLN A O 1
ATOM 719 N N . LEU A 1 93 ? 17.866 -7.473 -14.454 1.00 96.56 93 LEU A N 1
ATOM 720 C CA . LEU A 1 93 ? 19.152 -6.931 -14.896 1.00 96.56 93 LEU A CA 1
ATOM 721 C C . LEU A 1 93 ? 19.504 -5.621 -14.175 1.00 96.56 93 LEU A C 1
ATOM 723 O O . LEU A 1 93 ? 20.621 -5.454 -13.685 1.00 96.56 93 LEU A O 1
ATOM 727 N N . ASN A 1 94 ? 18.536 -4.711 -14.056 1.00 97.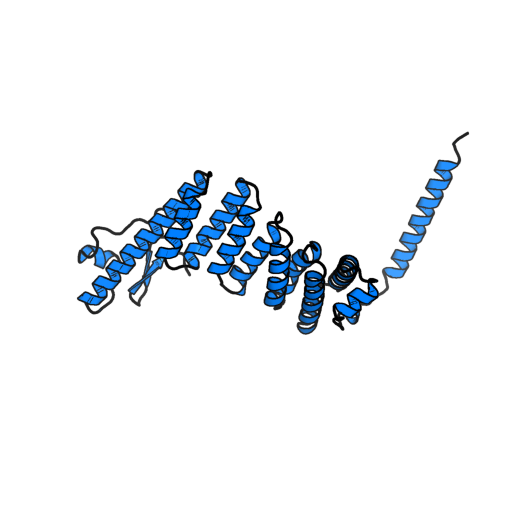75 94 ASN A N 1
ATOM 728 C CA . ASN A 1 94 ? 18.673 -3.440 -13.356 1.00 97.75 94 ASN A CA 1
ATOM 729 C C . ASN A 1 94 ? 17.424 -3.139 -12.503 1.00 97.75 94 ASN A C 1
ATOM 731 O O . ASN A 1 94 ? 16.544 -2.384 -12.922 1.00 97.75 94 ASN A O 1
ATOM 735 N N . PRO A 1 95 ? 17.368 -3.641 -11.256 1.00 97.88 95 PRO A N 1
ATOM 736 C CA . PRO A 1 95 ? 16.281 -3.343 -10.322 1.00 97.88 95 PRO A CA 1
ATOM 737 C C . PRO A 1 95 ? 16.067 -1.848 -10.037 1.00 97.88 95 PRO A C 1
ATOM 739 O O . PRO A 1 95 ? 15.019 -1.466 -9.528 1.00 97.88 95 PRO A O 1
ATOM 742 N N . ARG A 1 96 ? 17.064 -0.991 -10.306 1.00 97.88 96 ARG A N 1
ATOM 743 C CA . ARG A 1 96 ? 16.976 0.459 -10.081 1.00 97.88 96 ARG A CA 1
ATOM 744 C C . ARG A 1 96 ? 16.436 1.223 -11.291 1.00 97.88 96 ARG A C 1
ATOM 746 O O . ARG A 1 96 ? 16.292 2.438 -11.173 1.00 97.88 96 ARG A O 1
ATOM 753 N N . HIS A 1 97 ? 16.148 0.556 -12.410 1.00 97.75 97 HIS A N 1
ATOM 754 C CA . HIS A 1 97 ? 15.658 1.207 -13.623 1.00 97.75 97 HIS A CA 1
ATOM 755 C C . HIS A 1 97 ? 14.289 1.853 -13.379 1.00 97.75 97 HIS A C 1
ATOM 757 O O . HIS A 1 97 ? 13.295 1.162 -13.154 1.00 97.75 97 HIS A O 1
ATOM 763 N N . GLU A 1 98 ? 14.249 3.183 -13.423 1.00 96.00 98 GLU A N 1
ATOM 764 C CA . GLU A 1 98 ? 13.098 3.976 -12.987 1.00 96.00 98 GLU A CA 1
ATOM 765 C C . GLU A 1 98 ? 11.906 3.839 -13.927 1.00 96.00 98 GLU A C 1
ATOM 767 O O . GLU A 1 98 ? 10.850 3.351 -13.522 1.00 96.00 98 GLU A O 1
ATOM 772 N N . ASP A 1 99 ? 12.124 4.127 -15.210 1.00 94.75 99 ASP A N 1
ATOM 773 C CA . ASP A 1 99 ? 11.058 4.065 -16.209 1.00 94.75 99 ASP A CA 1
ATOM 774 C C . ASP A 1 99 ? 10.411 2.682 -16.285 1.00 94.75 99 ASP A C 1
ATOM 776 O O . ASP A 1 99 ? 9.214 2.562 -16.532 1.00 94.75 99 ASP A O 1
ATOM 780 N N . ASN A 1 100 ? 11.184 1.620 -16.042 1.00 96.69 100 ASN A N 1
ATOM 781 C CA . ASN A 1 100 ? 10.682 0.258 -16.095 1.00 96.69 100 ASN A CA 1
ATOM 782 C C . ASN A 1 100 ? 9.660 -0.013 -14.988 1.00 96.69 100 ASN A C 1
ATOM 784 O O . ASN A 1 100 ? 8.568 -0.486 -15.286 1.00 96.69 100 ASN A O 1
ATOM 788 N N . TYR A 1 101 ? 9.966 0.304 -13.723 1.00 97.12 101 TYR A N 1
ATOM 789 C CA . TYR A 1 101 ? 8.987 0.071 -12.655 1.00 97.12 101 TYR A CA 1
ATOM 790 C C . TYR A 1 101 ? 7.784 1.012 -12.790 1.00 97.12 101 TYR A C 1
ATOM 792 O O . TYR A 1 101 ? 6.658 0.604 -12.502 1.00 97.12 101 TYR A O 1
ATOM 800 N N . TYR A 1 102 ? 8.014 2.252 -13.235 1.00 95.88 102 TYR A N 1
ATOM 801 C CA . TYR A 1 102 ? 6.965 3.257 -13.364 1.00 95.88 102 TYR A CA 1
ATOM 802 C C . TYR A 1 102 ? 5.962 2.868 -14.458 1.00 95.88 102 TYR A C 1
ATOM 804 O O . TYR A 1 102 ? 4.755 2.814 -14.221 1.00 95.88 102 TYR A O 1
ATOM 812 N N . THR A 1 103 ? 6.460 2.500 -15.641 1.00 94.62 103 THR A N 1
ATOM 813 C CA . THR A 1 103 ? 5.611 2.031 -16.747 1.00 94.62 103 THR A CA 1
ATOM 814 C C . THR A 1 103 ? 4.974 0.675 -16.449 1.00 94.62 103 THR A C 1
ATOM 816 O O . THR A 1 103 ? 3.808 0.474 -16.786 1.00 94.62 103 THR A O 1
ATOM 819 N N . ALA A 1 104 ? 5.669 -0.233 -15.753 1.00 95.06 104 ALA A N 1
ATOM 820 C CA . ALA A 1 104 ? 5.083 -1.495 -15.307 1.00 95.06 104 ALA A CA 1
ATOM 821 C C . ALA A 1 104 ? 3.873 -1.271 -14.386 1.00 95.06 104 ALA A C 1
ATOM 823 O O . ALA A 1 104 ? 2.832 -1.901 -14.575 1.00 95.06 104 ALA A O 1
ATOM 824 N N . ALA A 1 105 ? 3.973 -0.341 -13.430 1.00 95.56 105 ALA A N 1
ATOM 825 C CA . ALA A 1 105 ? 2.856 0.021 -12.558 1.00 95.56 105 ALA A CA 1
ATOM 826 C C . ALA A 1 105 ? 1.671 0.614 -13.340 1.00 95.56 105 ALA A C 1
ATOM 828 O O . ALA A 1 105 ? 0.521 0.270 -13.071 1.00 95.56 105 ALA A O 1
ATOM 829 N N . ALA A 1 106 ? 1.948 1.469 -14.328 1.00 92.88 106 ALA A N 1
ATOM 830 C CA . ALA A 1 106 ? 0.921 2.141 -15.120 1.00 92.88 106 ALA A CA 1
ATOM 831 C C . ALA A 1 106 ? 0.233 1.233 -16.155 1.00 92.88 106 ALA A C 1
ATOM 833 O O . ALA A 1 106 ? -0.924 1.468 -16.494 1.00 92.88 106 ALA A O 1
ATOM 834 N N . ILE A 1 107 ? 0.922 0.208 -16.668 1.00 92.12 107 ILE A N 1
ATOM 835 C CA . ILE A 1 107 ? 0.433 -0.610 -17.788 1.00 92.12 107 ILE A CA 1
ATOM 836 C C . ILE A 1 107 ? 0.042 -2.011 -17.324 1.00 92.12 107 ILE A C 1
ATOM 838 O O . ILE A 1 107 ? -1.090 -2.441 -17.539 1.00 92.12 107 ILE A O 1
ATOM 842 N N . LEU A 1 108 ? 0.961 -2.751 -16.704 1.00 94.06 108 LEU A N 1
ATOM 843 C CA . LEU A 1 108 ? 0.801 -4.194 -16.510 1.00 94.06 108 LEU A CA 1
ATOM 844 C C . LEU A 1 108 ? -0.335 -4.529 -15.543 1.00 94.06 108 LEU A C 1
ATOM 846 O O . LEU A 1 108 ? -1.139 -5.418 -15.823 1.00 94.06 108 LEU A O 1
ATOM 850 N N . ALA A 1 109 ? -0.434 -3.801 -14.428 1.00 91.75 109 ALA A N 1
ATOM 851 C CA . ALA A 1 109 ? -1.434 -4.078 -13.399 1.00 91.75 109 ALA A CA 1
ATOM 852 C C . ALA A 1 109 ? -2.873 -3.924 -13.919 1.00 91.75 109 ALA A C 1
ATOM 854 O O . ALA A 1 109 ? -3.733 -4.741 -13.602 1.00 91.75 109 ALA A O 1
ATOM 855 N N . TRP A 1 110 ? -3.112 -2.936 -14.782 1.00 91.12 110 TRP A N 1
ATOM 856 C CA . TRP A 1 110 ? -4.416 -2.684 -15.401 1.00 91.12 110 TRP A CA 1
ATOM 857 C C . TRP A 1 110 ? -4.764 -3.656 -16.532 1.00 91.12 110 TRP A C 1
ATOM 859 O O . TRP A 1 110 ? -5.928 -3.767 -16.901 1.00 91.12 110 TRP A O 1
ATOM 869 N N . ASN A 1 111 ? -3.775 -4.381 -17.062 1.00 92.31 111 ASN A N 1
ATOM 870 C CA . ASN A 1 111 ? -3.930 -5.303 -18.189 1.00 92.31 111 ASN A CA 1
ATOM 871 C C . ASN A 1 111 ? -3.751 -6.776 -17.775 1.00 92.31 111 ASN A C 1
ATOM 873 O O . ASN A 1 111 ? -3.262 -7.603 -18.546 1.00 92.31 111 ASN A O 1
ATOM 877 N N . GLY A 1 112 ? -4.126 -7.113 -16.536 1.00 92.19 112 GLY A N 1
ATOM 878 C CA . GLY A 1 112 ? -4.142 -8.492 -16.031 1.00 92.19 112 GLY A CA 1
ATOM 879 C C . GLY A 1 112 ? -2.767 -9.075 -15.687 1.00 92.19 112 GLY A C 1
ATOM 880 O O . GLY A 1 112 ? -2.672 -10.257 -15.381 1.00 92.19 112 GLY A O 1
ATOM 881 N N . GLN A 1 113 ? -1.705 -8.265 -15.708 1.00 95.75 113 GLN A N 1
ATOM 882 C CA . GLN A 1 113 ? -0.330 -8.673 -15.390 1.00 95.75 113 GLN A CA 1
ATOM 883 C C . GLN A 1 113 ? 0.122 -8.130 -14.021 1.00 95.75 113 GLN A C 1
ATOM 885 O O . GLN A 1 113 ? 1.287 -7.776 -13.819 1.00 95.75 113 GLN A O 1
ATOM 890 N N . THR A 1 114 ? -0.807 -8.047 -13.063 1.00 96.44 114 THR A N 1
ATOM 891 C CA . THR A 1 114 ? -0.579 -7.484 -11.722 1.00 96.44 114 THR A CA 1
ATOM 892 C C . THR A 1 114 ? 0.504 -8.229 -10.945 1.00 96.44 114 THR A C 1
ATOM 894 O O . THR A 1 114 ? 1.277 -7.597 -10.228 1.00 96.44 114 THR A O 1
ATOM 897 N N . GLU A 1 115 ? 0.612 -9.551 -11.095 1.00 97.62 115 GLU A N 1
ATOM 898 C CA . GLU A 1 115 ? 1.619 -10.350 -10.386 1.00 97.62 115 GLU A CA 1
ATOM 899 C C . GLU A 1 115 ? 3.040 -9.976 -10.821 1.00 97.62 115 GLU A C 1
ATOM 901 O O . GLU A 1 115 ? 3.913 -9.732 -9.988 1.00 97.62 115 GLU A O 1
ATOM 906 N N . ILE A 1 116 ? 3.270 -9.846 -12.129 1.00 97.81 116 ILE A N 1
ATOM 907 C CA . ILE A 1 116 ? 4.582 -9.463 -12.654 1.00 97.81 116 ILE A CA 1
ATOM 908 C C . ILE A 1 116 ? 4.898 -8.001 -12.307 1.00 97.81 116 ILE A C 1
ATOM 910 O O . ILE A 1 116 ? 6.018 -7.709 -11.883 1.00 97.81 116 ILE A O 1
ATOM 914 N N . ALA A 1 117 ? 3.917 -7.093 -12.395 1.00 97.94 117 ALA A N 1
ATOM 915 C CA . ALA A 1 117 ? 4.072 -5.722 -11.895 1.00 97.94 117 ALA A CA 1
ATOM 916 C C . ALA A 1 117 ? 4.500 -5.698 -10.422 1.00 97.94 117 ALA A C 1
ATOM 918 O O . ALA A 1 117 ? 5.423 -4.971 -10.059 1.00 97.94 117 ALA A O 1
ATOM 919 N N . GLN A 1 118 ? 3.871 -6.523 -9.585 1.00 98.19 118 GLN A N 1
ATOM 920 C CA . GLN A 1 118 ? 4.190 -6.640 -8.167 1.00 98.19 118 GLN A CA 1
ATOM 921 C C . GLN A 1 118 ? 5.643 -7.099 -7.953 1.00 98.19 118 GLN A C 1
ATOM 923 O O . GLN A 1 118 ? 6.372 -6.483 -7.177 1.00 98.19 118 GLN A O 1
ATOM 928 N N . GLN A 1 119 ? 6.117 -8.097 -8.706 1.00 98.38 119 GLN A N 1
ATOM 929 C CA . GLN A 1 119 ? 7.516 -8.547 -8.648 1.00 98.38 119 GLN A CA 1
ATOM 930 C C . GLN A 1 119 ? 8.514 -7.452 -9.062 1.00 98.38 119 GLN A C 1
ATOM 932 O O . GLN A 1 119 ? 9.567 -7.293 -8.433 1.00 98.38 119 GLN A O 1
ATOM 937 N N . ILE A 1 120 ? 8.203 -6.688 -10.115 1.00 98.56 120 ILE A N 1
ATOM 938 C CA . ILE A 1 120 ? 9.030 -5.561 -10.574 1.00 98.56 120 ILE A CA 1
ATOM 939 C C . ILE A 1 120 ? 9.106 -4.485 -9.482 1.00 98.56 120 ILE A C 1
ATOM 941 O O . ILE A 1 120 ? 10.200 -4.037 -9.127 1.00 98.56 120 ILE A O 1
ATOM 945 N N . LEU A 1 121 ? 7.961 -4.114 -8.903 1.00 98.62 121 LEU A N 1
ATOM 946 C CA . LEU A 1 121 ? 7.865 -3.109 -7.844 1.00 98.62 121 LEU A CA 1
ATOM 947 C C . LEU A 1 121 ? 8.580 -3.535 -6.562 1.00 98.62 121 LEU A C 1
ATOM 949 O O . LEU A 1 121 ? 9.239 -2.711 -5.931 1.00 98.62 121 LEU A O 1
ATOM 953 N N . GLU A 1 122 ? 8.535 -4.813 -6.190 1.00 98.19 122 GLU A N 1
ATOM 954 C CA . GLU A 1 122 ? 9.272 -5.336 -5.035 1.00 98.19 122 GLU A CA 1
ATOM 955 C C . GLU A 1 122 ? 10.790 -5.264 -5.241 1.00 98.19 122 GLU A C 1
ATOM 957 O O . GLU A 1 122 ? 11.529 -4.871 -4.331 1.00 98.19 122 GLU A O 1
ATOM 962 N N . ARG A 1 123 ? 11.277 -5.591 -6.446 1.00 98.56 123 ARG A N 1
ATOM 963 C CA . ARG A 1 123 ? 12.697 -5.442 -6.809 1.00 98.56 123 ARG A CA 1
ATOM 964 C C . ARG A 1 123 ? 13.127 -3.979 -6.749 1.00 98.56 123 ARG A C 1
ATOM 966 O O . ARG A 1 123 ? 14.139 -3.673 -6.114 1.00 98.56 123 ARG A O 1
ATOM 973 N N . ALA A 1 124 ? 12.330 -3.081 -7.326 1.00 98.56 124 ALA A N 1
ATOM 974 C CA . ALA A 1 124 ? 12.577 -1.644 -7.277 1.00 98.56 124 ALA A CA 1
ATOM 975 C C . ALA A 1 124 ? 12.540 -1.103 -5.841 1.00 98.56 124 ALA A C 1
ATOM 977 O O . ALA A 1 124 ? 13.452 -0.389 -5.434 1.00 98.56 124 ALA A O 1
ATOM 978 N N . THR A 1 125 ? 11.579 -1.529 -5.020 1.00 98.56 125 THR A N 1
ATOM 979 C CA . THR A 1 125 ? 11.482 -1.168 -3.595 1.00 98.56 125 THR A CA 1
ATOM 980 C C . THR A 1 125 ? 12.725 -1.598 -2.821 1.00 98.56 125 THR A C 1
ATOM 982 O O . THR A 1 125 ? 13.237 -0.837 -1.991 1.00 98.56 125 THR A O 1
ATOM 985 N N . LYS A 1 126 ? 13.244 -2.805 -3.087 1.00 98.31 126 LYS A N 1
ATOM 986 C CA . LYS A 1 126 ? 14.467 -3.310 -2.449 1.00 98.31 126 LYS A CA 1
ATOM 987 C C . LYS A 1 126 ? 15.699 -2.531 -2.897 1.00 98.31 126 LYS A C 1
ATOM 989 O O . LYS A 1 126 ? 16.543 -2.249 -2.050 1.00 98.31 126 LYS A O 1
ATOM 994 N N . ALA A 1 127 ? 15.795 -2.176 -4.175 1.00 98.12 127 ALA A N 1
ATOM 995 C CA . ALA A 1 127 ? 16.990 -1.570 -4.745 1.00 98.12 127 ALA A CA 1
ATOM 996 C C . ALA A 1 127 ? 17.044 -0.040 -4.618 1.00 98.12 127 ALA A C 1
ATOM 998 O O . ALA A 1 127 ? 18.134 0.508 -4.471 1.00 98.12 127 ALA A O 1
ATOM 999 N N . ARG A 1 128 ? 15.902 0.655 -4.655 1.00 97.31 128 ARG A N 1
ATOM 1000 C CA . ARG A 1 128 ? 15.776 2.122 -4.598 1.00 97.31 128 ARG A CA 1
ATOM 1001 C C . ARG A 1 128 ? 15.299 2.560 -3.212 1.00 97.31 128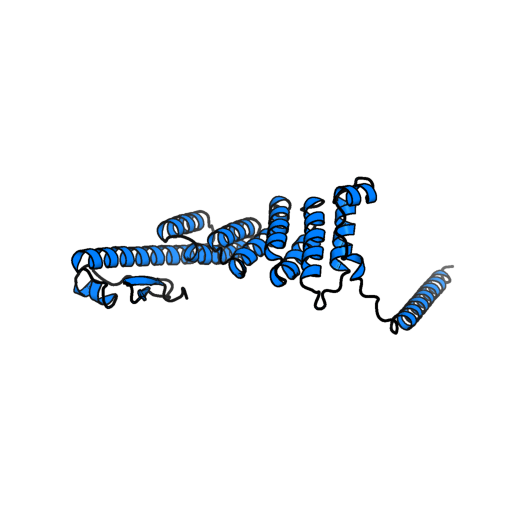 ARG A C 1
ATOM 1003 O O . ARG A 1 128 ? 14.122 2.821 -2.999 1.00 97.31 128 ARG A O 1
ATOM 1010 N N . LYS A 1 129 ? 16.215 2.606 -2.240 1.00 96.06 129 LYS A N 1
ATOM 1011 C CA . LYS A 1 129 ? 15.884 2.867 -0.823 1.00 96.06 129 LYS A CA 1
ATOM 1012 C C . LYS A 1 129 ? 15.336 4.267 -0.537 1.00 96.06 129 LYS A C 1
ATOM 1014 O O . LYS A 1 129 ? 14.575 4.408 0.407 1.00 96.06 129 LYS A O 1
ATOM 1019 N N . ASN A 1 130 ? 15.672 5.250 -1.368 1.00 94.94 130 ASN A N 1
ATOM 1020 C CA . ASN A 1 130 ? 15.260 6.649 -1.192 1.00 94.94 130 ASN A CA 1
ATOM 1021 C C . ASN A 1 130 ? 14.053 7.024 -2.065 1.00 94.94 130 ASN A C 1
ATOM 1023 O O . ASN A 1 130 ? 13.684 8.187 -2.135 1.00 94.94 130 ASN A O 1
ATOM 1027 N N . ASP A 1 131 ? 13.473 6.051 -2.769 1.00 97.56 131 ASP A N 1
ATOM 1028 C CA . ASP A 1 131 ? 12.344 6.263 -3.667 1.00 97.56 131 ASP A CA 1
ATOM 1029 C C . ASP A 1 131 ? 11.081 5.667 -3.039 1.00 97.56 131 ASP A C 1
ATOM 1031 O O . ASP A 1 131 ? 11.031 4.467 -2.734 1.00 97.56 131 ASP A O 1
ATOM 1035 N N . TYR A 1 132 ? 10.079 6.511 -2.804 1.00 97.94 132 TYR A N 1
ATOM 1036 C CA . TYR A 1 132 ? 8.811 6.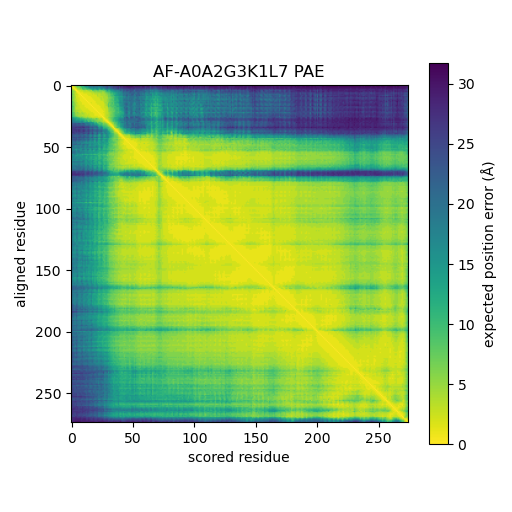110 -2.199 1.00 97.94 132 TYR A CA 1
ATOM 1037 C C . TYR A 1 132 ? 7.809 5.561 -3.224 1.00 97.94 132 TYR A C 1
ATOM 1039 O O . TYR A 1 132 ? 6.855 4.891 -2.828 1.00 97.94 132 TYR A O 1
ATOM 1047 N N . LEU A 1 133 ? 8.009 5.801 -4.526 1.00 98.12 133 LEU A N 1
ATOM 1048 C CA . LEU A 1 133 ? 7.041 5.426 -5.557 1.00 98.12 133 LEU A CA 1
ATOM 1049 C C . LEU A 1 133 ? 6.907 3.906 -5.738 1.00 98.12 133 LEU A C 1
ATOM 1051 O O . LEU A 1 133 ? 5.770 3.434 -5.776 1.00 98.12 133 LEU A O 1
ATOM 1055 N N . PRO A 1 134 ? 7.991 3.099 -5.787 1.00 98.56 134 PRO A N 1
ATOM 1056 C CA . PRO A 1 134 ? 7.849 1.650 -5.884 1.00 98.56 134 PRO A CA 1
ATOM 1057 C C . PRO A 1 134 ? 7.007 1.026 -4.755 1.00 98.56 134 PRO A C 1
ATOM 1059 O O . PRO A 1 134 ? 6.051 0.315 -5.076 1.00 98.56 134 PRO A O 1
ATOM 1062 N N . PRO A 1 135 ? 7.268 1.299 -3.456 1.00 98.62 135 PRO A N 1
ATOM 1063 C CA . PRO A 1 135 ? 6.414 0.778 -2.393 1.00 98.62 135 PRO A CA 1
ATOM 1064 C C . PRO A 1 135 ? 5.014 1.408 -2.407 1.00 98.62 135 PRO A C 1
ATOM 1066 O O . PRO A 1 135 ? 4.043 0.725 -2.098 1.00 98.62 135 PRO A O 1
ATOM 1069 N N 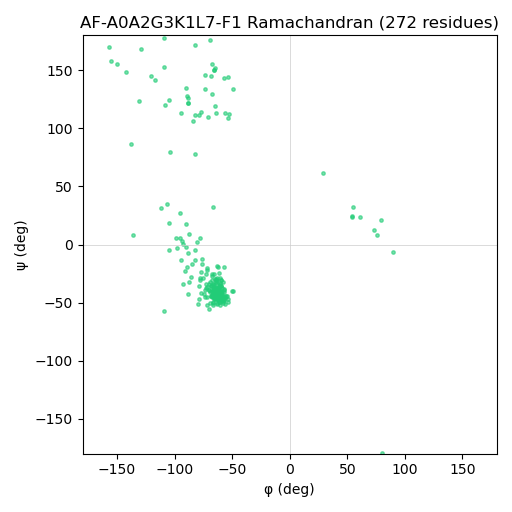. PHE A 1 136 ? 4.860 2.665 -2.837 1.00 98.50 136 PHE A N 1
ATOM 1070 C CA . PHE A 1 136 ? 3.537 3.270 -2.995 1.00 98.50 136 PHE A CA 1
ATOM 1071 C C . PHE A 1 136 ? 2.670 2.518 -4.017 1.00 98.50 136 PHE A C 1
ATOM 1073 O O . PHE A 1 136 ? 1.557 2.100 -3.693 1.00 98.50 136 PHE A O 1
ATOM 1080 N N . PHE A 1 137 ? 3.185 2.288 -5.228 1.00 98.44 137 PHE A N 1
ATOM 1081 C CA . PHE A 1 137 ? 2.468 1.546 -6.268 1.00 98.44 137 PHE A CA 1
ATOM 1082 C C . PHE A 1 137 ? 2.266 0.076 -5.896 1.00 98.44 137 PHE A C 1
ATOM 1084 O O . PHE A 1 137 ? 1.219 -0.492 -6.197 1.00 98.44 137 PHE A O 1
ATOM 1091 N N . SER A 1 138 ? 3.226 -0.526 -5.188 1.00 98.50 138 SER A N 1
ATOM 1092 C CA . SER A 1 138 ? 3.089 -1.867 -4.609 1.00 98.50 138 SER A CA 1
ATOM 1093 C C . SER A 1 138 ? 1.889 -1.933 -3.658 1.00 98.50 138 SER A C 1
ATOM 1095 O O . SER A 1 138 ? 0.997 -2.768 -3.820 1.00 98.50 138 SER A O 1
ATOM 1097 N N . GLY A 1 139 ? 1.804 -0.982 -2.722 1.00 98.19 139 GLY A N 1
ATOM 1098 C CA . GLY A 1 139 ? 0.690 -0.885 -1.786 1.00 98.19 139 GLY A CA 1
ATOM 1099 C C . GLY A 1 139 ? -0.647 -0.640 -2.485 1.00 98.19 139 GLY A C 1
ATOM 1100 O O . GLY A 1 139 ? -1.643 -1.282 -2.152 1.00 98.19 139 GLY A O 1
ATOM 1101 N N . PHE A 1 140 ? -0.666 0.225 -3.502 1.00 97.88 140 PHE A N 1
ATOM 1102 C CA . PHE A 1 140 ? -1.849 0.449 -4.331 1.00 97.88 140 PHE A CA 1
ATOM 1103 C C . PHE A 1 140 ? -2.307 -0.833 -5.036 1.00 97.88 140 PHE A C 1
ATOM 1105 O O . PHE A 1 140 ? -3.489 -1.170 -4.969 1.00 97.88 140 PHE A O 1
ATOM 1112 N N . ASN A 1 141 ? -1.389 -1.580 -5.657 1.00 97.81 141 ASN A N 1
ATOM 1113 C CA . ASN A 1 141 ? -1.730 -2.813 -6.360 1.00 97.81 141 ASN A CA 1
ATOM 1114 C C . ASN A 1 141 ? -2.336 -3.853 -5.411 1.00 97.81 141 ASN A C 1
ATOM 1116 O O . ASN A 1 141 ? -3.382 -4.433 -5.715 1.00 97.81 141 ASN A O 1
ATOM 1120 N N . ARG A 1 142 ? -1.728 -4.038 -4.231 1.00 98.00 142 ARG A N 1
ATOM 1121 C CA . ARG A 1 142 ? -2.251 -4.928 -3.185 1.00 98.00 142 ARG A CA 1
ATOM 1122 C C . ARG A 1 142 ? -3.642 -4.526 -2.719 1.00 98.00 142 ARG A C 1
ATOM 1124 O O . ARG A 1 142 ? -4.527 -5.375 -2.633 1.00 98.00 142 ARG A O 1
ATOM 1131 N N . TYR A 1 143 ? -3.853 -3.235 -2.475 1.00 97.38 143 TYR A N 1
ATOM 1132 C CA . TYR A 1 143 ? -5.149 -2.715 -2.056 1.00 97.38 143 TYR A CA 1
ATOM 1133 C C . TYR A 1 143 ? -6.219 -2.923 -3.134 1.00 97.38 143 TYR A C 1
ATOM 1135 O O . TYR A 1 143 ? -7.311 -3.424 -2.858 1.00 97.38 143 TYR A O 1
ATOM 1143 N N . TYR A 1 144 ? -5.921 -2.506 -4.364 1.00 96.44 144 TYR A N 1
ATOM 1144 C CA . TYR A 1 144 ? -6.915 -2.380 -5.419 1.00 96.44 144 TYR A CA 1
ATOM 1145 C C . TYR A 1 144 ? -7.239 -3.725 -6.074 1.00 96.44 144 TYR A C 1
ATOM 1147 O O . TYR A 1 144 ? -8.419 -4.084 -6.138 1.00 96.44 144 TYR A O 1
ATOM 1155 N N . PHE A 1 145 ? -6.219 -4.474 -6.504 1.00 96.06 145 PHE A N 1
ATOM 1156 C CA . PHE A 1 145 ? -6.390 -5.712 -7.271 1.00 96.06 145 PHE A CA 1
ATOM 1157 C C . PHE A 1 145 ? -6.535 -6.946 -6.377 1.00 96.06 145 PHE A C 1
ATOM 1159 O O . PHE A 1 145 ? -7.406 -7.771 -6.633 1.00 96.06 145 PHE A O 1
ATOM 1166 N N . TYR A 1 146 ? -5.738 -7.061 -5.308 1.00 95.50 146 TYR A N 1
ATOM 1167 C CA . TYR A 1 146 ? -5.744 -8.257 -4.448 1.00 95.50 146 TYR A CA 1
ATOM 1168 C C . TYR A 1 146 ? -6.651 -8.149 -3.222 1.00 95.50 146 TYR A C 1
ATOM 1170 O O . TYR A 1 146 ? -6.888 -9.151 -2.554 1.00 95.50 146 TYR A O 1
ATOM 1178 N N . LYS A 1 147 ? -7.132 -6.943 -2.890 1.00 95.62 147 LYS A N 1
ATOM 1179 C CA . LYS A 1 147 ? -7.806 -6.650 -1.610 1.00 95.62 147 LYS A CA 1
ATOM 1180 C C . LYS A 1 147 ? -6.965 -7.057 -0.388 1.00 95.62 147 LYS A C 1
ATOM 1182 O O . LYS A 1 147 ? -7.493 -7.262 0.702 1.00 95.62 147 LYS A O 1
ATOM 1187 N N . ASP A 1 148 ? -5.643 -7.119 -0.553 1.00 97.12 148 ASP A N 1
ATOM 1188 C CA . ASP A 1 148 ? -4.683 -7.406 0.510 1.00 97.12 148 ASP A CA 1
ATOM 1189 C C . ASP A 1 148 ? -4.391 -6.117 1.284 1.00 97.12 148 ASP A C 1
ATOM 1191 O O . ASP A 1 148 ? -3.377 -5.447 1.088 1.00 97.12 148 ASP A O 1
ATOM 1195 N N . TYR A 1 149 ? -5.316 -5.740 2.166 1.00 96.88 149 TYR A N 1
ATOM 1196 C CA . TYR A 1 149 ? -5.193 -4.523 2.970 1.00 96.88 149 TYR A CA 1
ATOM 1197 C C . TYR A 1 149 ? -4.003 -4.580 3.940 1.00 96.88 149 TYR A C 1
ATOM 1199 O O . TYR A 1 149 ? -3.376 -3.553 4.207 1.00 96.88 149 TYR A O 1
ATOM 1207 N N . LYS A 1 150 ? -3.652 -5.779 4.434 1.00 96.56 150 LYS A N 1
ATOM 1208 C CA . LYS A 1 150 ? -2.516 -5.981 5.346 1.00 96.56 150 LYS A CA 1
ATOM 1209 C C . LYS A 1 150 ? -1.194 -5.693 4.644 1.00 96.56 150 LYS A C 1
ATOM 1211 O O . LYS A 1 150 ? -0.383 -4.932 5.173 1.00 96.56 150 LYS A O 1
ATOM 1216 N N . GLY A 1 151 ? -0.965 -6.301 3.480 1.00 97.62 151 GLY A N 1
ATOM 1217 C CA . GLY A 1 151 ? 0.228 -6.069 2.672 1.00 97.62 151 GLY A CA 1
ATOM 1218 C C . GLY A 1 151 ? 0.266 -4.651 2.115 1.00 97.62 151 GLY A C 1
ATOM 1219 O O . GLY A 1 151 ? 1.307 -4.003 2.176 1.00 97.62 151 GLY A O 1
ATOM 1220 N N . ALA A 1 152 ? -0.881 -4.121 1.684 1.00 98.38 152 ALA A N 1
ATOM 1221 C CA . ALA A 1 152 ? -0.982 -2.746 1.215 1.00 98.38 152 ALA A CA 1
ATOM 1222 C C . ALA A 1 152 ? -0.538 -1.733 2.279 1.00 98.38 152 ALA A C 1
ATOM 1224 O O . ALA A 1 152 ? 0.248 -0.832 1.991 1.00 98.38 152 ALA A O 1
ATOM 1225 N N . ALA A 1 153 ? -0.997 -1.896 3.525 1.00 98.19 153 ALA A N 1
ATOM 1226 C CA . ALA A 1 153 ? -0.590 -1.031 4.627 1.00 98.19 153 ALA A CA 1
ATOM 1227 C C . ALA A 1 153 ? 0.922 -1.092 4.885 1.00 98.19 153 ALA A C 1
ATOM 1229 O O . ALA A 1 153 ? 1.542 -0.053 5.095 1.00 98.19 153 ALA A O 1
ATOM 1230 N N . LYS A 1 154 ? 1.520 -2.291 4.841 1.00 98.00 154 LYS A N 1
ATOM 1231 C CA . LYS A 1 154 ? 2.970 -2.469 5.020 1.00 98.00 154 LYS A CA 1
ATOM 1232 C C . LYS A 1 154 ? 3.759 -1.714 3.955 1.00 98.00 154 LYS A C 1
ATOM 1234 O O . LYS A 1 154 ? 4.679 -0.977 4.293 1.00 98.00 154 LYS A O 1
ATOM 1239 N N . ASP A 1 155 ? 3.370 -1.851 2.693 1.00 98.50 155 ASP A N 1
ATOM 1240 C CA . ASP A 1 155 ? 4.059 -1.185 1.590 1.00 98.50 155 ASP A CA 1
ATOM 1241 C C . ASP A 1 155 ? 3.921 0.345 1.674 1.00 98.50 155 ASP A C 1
ATOM 1243 O O . ASP A 1 155 ? 4.902 1.065 1.495 1.00 98.50 155 ASP A O 1
ATOM 1247 N N . ILE A 1 156 ? 2.749 0.871 2.049 1.00 98.50 156 ILE A N 1
ATOM 1248 C CA . ILE A 1 156 ? 2.580 2.320 2.255 1.00 98.50 156 ILE A CA 1
ATOM 1249 C C . ILE A 1 156 ? 3.397 2.846 3.433 1.00 98.50 156 ILE A C 1
ATOM 1251 O O . ILE A 1 156 ? 3.897 3.966 3.353 1.00 98.50 156 ILE A O 1
ATOM 1255 N N . LEU A 1 157 ? 3.576 2.073 4.505 1.00 97.75 157 LEU A N 1
ATOM 1256 C CA . LEU A 1 157 ? 4.461 2.478 5.599 1.00 97.75 157 LEU A CA 1
ATOM 1257 C C . LEU A 1 157 ? 5.917 2.578 5.127 1.00 97.75 157 LEU A C 1
ATOM 1259 O O . LEU A 1 157 ? 6.573 3.573 5.423 1.00 97.75 157 LEU A O 1
ATOM 1263 N N . ILE A 1 158 ? 6.382 1.634 4.301 1.00 98.12 158 ILE A N 1
ATOM 1264 C CA . ILE A 1 158 ? 7.705 1.727 3.663 1.00 98.12 158 ILE A CA 1
ATOM 1265 C C . ILE A 1 158 ? 7.794 2.986 2.787 1.00 98.12 158 ILE A C 1
ATOM 1267 O O . ILE A 1 158 ? 8.823 3.658 2.779 1.00 98.12 158 ILE A O 1
ATOM 1271 N N . ALA A 1 159 ? 6.734 3.329 2.049 1.00 98.38 159 ALA A N 1
ATOM 1272 C CA . ALA A 1 159 ? 6.696 4.570 1.277 1.00 98.38 159 ALA A CA 1
ATOM 1273 C C . ALA A 1 159 ? 6.778 5.806 2.193 1.00 98.38 159 ALA A C 1
ATOM 1275 O O . ALA A 1 159 ? 7.588 6.692 1.943 1.00 98.38 159 ALA A O 1
ATOM 1276 N N . ALA A 1 160 ? 6.011 5.836 3.287 1.00 97.31 160 ALA A N 1
ATOM 1277 C CA . ALA A 1 160 ? 5.984 6.937 4.251 1.00 97.31 160 ALA A CA 1
ATOM 1278 C C . ALA A 1 160 ? 7.347 7.170 4.923 1.00 97.31 160 ALA A C 1
ATOM 1280 O O . ALA A 1 160 ? 7.748 8.308 5.167 1.00 97.31 160 ALA A O 1
ATOM 1281 N N . GLU A 1 161 ? 8.093 6.103 5.209 1.00 95.81 161 GLU A N 1
ATOM 1282 C CA . GLU A 1 161 ? 9.450 6.197 5.754 1.00 95.81 161 GLU A CA 1
ATOM 1283 C C . GLU A 1 161 ? 10.405 6.949 4.817 1.00 95.81 161 GLU A C 1
ATOM 1285 O O . GLU A 1 161 ? 11.306 7.635 5.301 1.00 95.81 161 GLU A O 1
ATOM 1290 N N . ARG A 1 162 ? 10.165 6.898 3.502 1.00 96.94 162 ARG A N 1
ATOM 1291 C CA . ARG A 1 162 ? 11.035 7.455 2.453 1.00 96.94 162 ARG A CA 1
ATOM 1292 C C . ARG A 1 162 ? 10.677 8.876 2.012 1.00 96.94 162 ARG A C 1
ATOM 1294 O O . ARG A 1 162 ? 11.317 9.390 1.100 1.00 96.94 162 ARG A O 1
ATOM 1301 N N . THR A 1 163 ? 9.678 9.512 2.622 1.00 95.81 163 THR A N 1
ATOM 1302 C CA . THR A 1 163 ? 9.230 10.868 2.253 1.00 95.81 163 THR A CA 1
ATOM 1303 C C . THR A 1 163 ? 9.591 11.922 3.303 1.00 95.81 163 THR A C 1
ATOM 1305 O O . THR A 1 163 ? 10.124 11.617 4.370 1.00 95.81 163 THR A O 1
ATOM 1308 N N . ASP A 1 164 ? 9.280 13.191 3.043 1.00 92.31 164 ASP A N 1
ATOM 1309 C CA . ASP A 1 164 ? 9.344 14.246 4.061 1.00 92.31 164 ASP A CA 1
ATOM 1310 C C . ASP A 1 164 ? 8.255 14.088 5.145 1.00 92.31 164 ASP A C 1
ATOM 1312 O O . ASP A 1 164 ? 7.422 13.180 5.098 1.00 92.31 164 ASP A O 1
ATOM 1316 N N . SER A 1 165 ? 8.273 14.945 6.170 1.00 85.38 165 SER A N 1
ATOM 1317 C CA . SER A 1 165 ? 7.349 14.875 7.311 1.00 85.38 165 SER A CA 1
ATOM 1318 C C . SER A 1 165 ? 5.876 15.089 6.937 1.00 85.38 165 SER A C 1
ATOM 1320 O O . SER A 1 165 ? 5.005 14.449 7.535 1.00 85.38 165 SER A O 1
ATOM 1322 N N . GLY A 1 166 ? 5.584 15.943 5.954 1.00 87.56 166 GLY A N 1
ATOM 1323 C CA . GLY A 1 166 ? 4.222 16.234 5.509 1.00 87.56 166 GLY A CA 1
ATOM 1324 C C . GLY A 1 166 ? 3.624 15.063 4.734 1.00 87.56 166 GLY A C 1
ATOM 1325 O O . GLY A 1 166 ? 2.561 14.549 5.090 1.00 87.56 166 GLY A O 1
ATOM 1326 N N . GLN A 1 167 ? 4.347 14.583 3.723 1.00 93.12 167 GLN A N 1
ATOM 1327 C CA . GLN A 1 167 ? 3.963 13.416 2.928 1.00 93.12 167 GLN A CA 1
ATOM 1328 C C . GLN A 1 167 ? 3.912 12.142 3.777 1.00 93.12 167 GLN A C 1
ATOM 1330 O O . GLN A 1 167 ? 2.972 11.354 3.647 1.00 93.12 167 GLN A O 1
ATOM 1335 N N . ARG A 1 168 ? 4.850 11.980 4.722 1.00 94.94 168 ARG A N 1
ATOM 1336 C CA . ARG A 1 168 ? 4.857 10.855 5.668 1.00 94.94 168 ARG A CA 1
ATOM 1337 C C . ARG A 1 168 ? 3.567 10.821 6.471 1.00 94.94 168 ARG A C 1
ATOM 1339 O O . ARG A 1 168 ? 2.974 9.759 6.611 1.00 94.94 168 ARG A O 1
ATOM 1346 N N . ALA A 1 169 ? 3.090 11.967 6.960 1.00 94.56 169 ALA A N 1
ATOM 1347 C CA . ALA A 1 169 ? 1.837 12.015 7.706 1.00 94.56 169 ALA A CA 1
ATOM 1348 C C . ALA A 1 169 ? 0.624 11.619 6.842 1.00 94.56 169 ALA A C 1
ATOM 1350 O O . ALA A 1 169 ? -0.250 10.881 7.304 1.00 94.56 169 ALA A O 1
ATOM 1351 N N . ALA A 1 170 ? 0.586 12.058 5.580 1.00 95.19 170 ALA A N 1
ATOM 1352 C CA . ALA A 1 170 ? -0.477 11.697 4.644 1.00 95.19 170 ALA A CA 1
ATOM 1353 C C . ALA A 1 170 ? -0.481 10.191 4.321 1.00 95.19 170 ALA A C 1
ATOM 1355 O O . ALA A 1 170 ? -1.530 9.546 4.411 1.00 95.19 170 ALA A O 1
ATOM 1356 N N . LEU A 1 171 ? 0.686 9.617 4.012 1.00 97.44 171 LEU A N 1
ATOM 1357 C CA . LEU A 1 171 ? 0.847 8.188 3.737 1.00 97.44 171 LEU A CA 1
ATOM 1358 C C . LEU A 1 171 ? 0.550 7.335 4.978 1.00 97.44 171 LEU A C 1
ATOM 1360 O O . LEU A 1 171 ? -0.198 6.364 4.885 1.00 97.44 171 LEU A O 1
ATOM 1364 N N . SER A 1 172 ? 1.008 7.737 6.164 1.00 96.75 172 SER A N 1
ATOM 1365 C CA . SER A 1 172 ? 0.665 7.062 7.423 1.00 96.75 172 SER A CA 1
ATOM 1366 C C . SER A 1 172 ? -0.839 7.081 7.713 1.00 96.75 172 SER A C 1
ATOM 1368 O O . SER A 1 172 ? -1.382 6.101 8.220 1.00 96.75 172 SER A O 1
ATOM 1370 N N . ASN A 1 173 ? -1.555 8.149 7.349 1.00 95.81 173 ASN A N 1
ATOM 1371 C CA . ASN A 1 173 ? -3.017 8.185 7.457 1.00 95.81 173 ASN A CA 1
ATOM 1372 C C . ASN A 1 173 ? -3.726 7.304 6.402 1.00 95.81 173 ASN A C 1
ATOM 1374 O O . ASN A 1 173 ? -4.852 6.848 6.602 1.00 95.81 173 ASN A O 1
ATOM 1378 N N . ILE A 1 174 ? -3.097 7.044 5.254 1.00 96.75 174 ILE A N 1
ATOM 1379 C CA . ILE A 1 174 ? -3.580 6.020 4.316 1.00 96.75 174 ILE A CA 1
ATOM 1380 C C . ILE A 1 174 ? -3.374 4.631 4.929 1.00 96.75 174 ILE A C 1
ATOM 1382 O O . ILE A 1 174 ? -4.334 3.866 5.021 1.00 96.75 174 ILE A O 1
ATOM 1386 N N . ALA A 1 175 ? -2.168 4.342 5.422 1.00 97.44 175 ALA A N 1
ATOM 1387 C CA . ALA A 1 175 ? -1.849 3.068 6.056 1.00 97.44 175 ALA A CA 1
ATOM 1388 C C . ALA A 1 175 ? -2.764 2.770 7.252 1.00 97.44 175 ALA A C 1
ATOM 1390 O O . ALA A 1 175 ? -3.243 1.647 7.370 1.00 97.44 175 ALA A O 1
ATOM 1391 N N . SER A 1 176 ? -3.083 3.762 8.092 1.00 95.81 176 SER A N 1
ATOM 1392 C CA . SER A 1 176 ? -3.958 3.566 9.257 1.00 95.81 176 SER A CA 1
ATOM 1393 C C . SER A 1 176 ? -5.355 3.065 8.876 1.00 95.81 176 SER A C 1
ATOM 1395 O O . SER A 1 176 ? -5.879 2.150 9.509 1.00 95.81 176 SER A O 1
ATOM 1397 N N . ARG A 1 177 ? -5.933 3.590 7.787 1.00 93.75 177 ARG A N 1
ATOM 1398 C CA . ARG A 1 177 ? -7.218 3.116 7.245 1.00 93.75 177 ARG A CA 1
ATOM 1399 C C . ARG A 1 177 ? -7.140 1.675 6.757 1.00 93.75 177 ARG A C 1
ATOM 1401 O O . ARG A 1 177 ? -8.086 0.913 6.922 1.00 93.75 177 ARG A O 1
ATOM 1408 N N . TRP A 1 178 ? -6.032 1.301 6.131 1.00 95.31 178 TRP A N 1
ATOM 1409 C CA . TRP A 1 178 ? -5.854 -0.048 5.598 1.00 95.31 178 TRP A CA 1
ATOM 1410 C C . TRP A 1 178 ? -5.511 -1.059 6.695 1.00 95.31 178 TRP A C 1
ATOM 1412 O O . TRP A 1 178 ? -5.920 -2.211 6.597 1.00 95.31 178 TRP A O 1
ATOM 1422 N N . ILE A 1 179 ? -4.855 -0.622 7.774 1.00 95.62 179 ILE A N 1
ATOM 1423 C CA . ILE A 1 179 ? -4.642 -1.427 8.982 1.00 95.62 179 ILE A CA 1
ATOM 1424 C C . ILE A 1 179 ? -5.984 -1.799 9.614 1.00 95.62 179 ILE A C 1
ATOM 1426 O O . ILE A 1 179 ? -6.219 -2.975 9.868 1.00 95.62 179 ILE A O 1
ATOM 1430 N N . GLU A 1 180 ? -6.881 -0.831 9.805 1.00 91.56 180 GLU A N 1
ATOM 1431 C CA . GLU A 1 180 ? -8.228 -1.092 10.335 1.00 91.56 180 GLU A CA 1
ATOM 1432 C C . GLU A 1 180 ? -9.031 -2.068 9.482 1.00 91.56 180 GLU A C 1
ATOM 1434 O O . GLU A 1 180 ? -9.775 -2.882 10.013 1.00 91.56 180 GLU A O 1
ATOM 1439 N N . LYS A 1 181 ? -8.893 -1.981 8.156 1.00 90.25 181 LYS A N 1
ATOM 1440 C CA . LYS A 1 181 ? -9.613 -2.860 7.232 1.00 90.25 181 LYS A CA 1
ATOM 1441 C C . LYS A 1 181 ? -8.995 -4.256 7.145 1.00 90.25 181 LYS A C 1
ATOM 1443 O O . LYS A 1 181 ? -9.687 -5.219 6.838 1.00 90.25 181 LYS A O 1
ATOM 1448 N N . GLY A 1 182 ? -7.681 -4.349 7.325 1.00 87.00 182 GLY A N 1
ATOM 1449 C CA . GLY A 1 182 ? -6.924 -5.572 7.101 1.00 87.00 182 GLY A CA 1
ATOM 1450 C C . GLY A 1 182 ? -6.751 -6.437 8.339 1.00 87.00 182 GLY A C 1
ATOM 1451 O O . GLY A 1 182 ? -6.683 -7.651 8.195 1.00 87.00 182 GLY A O 1
ATOM 1452 N N . TYR A 1 183 ? -6.627 -5.856 9.530 1.00 89.25 183 TYR A N 1
ATOM 1453 C CA . TYR A 1 183 ? -6.284 -6.583 10.753 1.00 89.25 183 TYR A CA 1
ATOM 1454 C C . TYR A 1 183 ? -7.459 -6.681 11.722 1.00 89.25 183 TYR A C 1
ATOM 1456 O O . TYR A 1 183 ? -8.291 -5.785 11.800 1.00 89.25 183 TYR A O 1
ATOM 1464 N N . GLU A 1 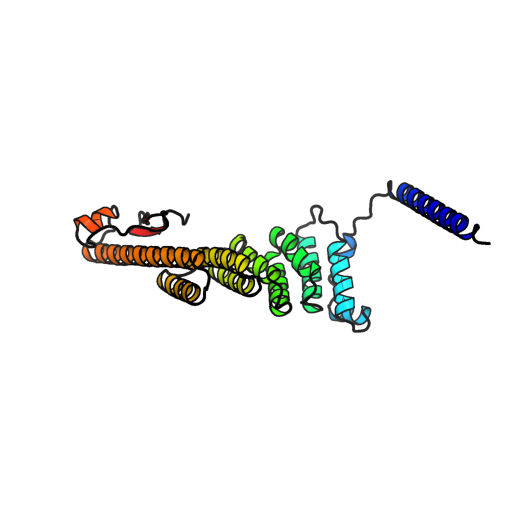184 ? -7.443 -7.737 12.536 1.00 88.56 184 GLU A N 1
ATOM 1465 C CA . GLU A 1 184 ? -8.275 -7.829 13.736 1.00 88.56 184 GLU A CA 1
ATOM 1466 C C . GLU A 1 184 ? -8.075 -6.603 14.633 1.00 88.56 184 GLU A C 1
ATOM 1468 O O . GLU A 1 184 ? -6.946 -6.116 14.783 1.00 88.56 184 GLU A O 1
ATOM 1473 N N . SER A 1 185 ? -9.150 -6.149 15.286 1.00 88.19 185 SER A N 1
ATOM 1474 C CA . SER A 1 185 ? -9.175 -4.919 16.091 1.00 88.19 185 SER A CA 1
ATOM 1475 C C . SER A 1 185 ? -8.010 -4.827 17.082 1.00 88.19 185 SER A C 1
ATOM 1477 O O . SER A 1 185 ? -7.405 -3.771 17.235 1.00 88.19 185 SER A O 1
ATOM 1479 N N . SER A 1 186 ? -7.635 -5.938 17.724 1.00 90.19 186 SER A N 1
ATOM 1480 C CA . SER A 1 186 ? -6.530 -5.996 18.692 1.00 90.19 186 SER A CA 1
ATOM 1481 C C . SER A 1 186 ? -5.164 -5.675 18.075 1.00 90.19 186 SER A C 1
ATOM 1483 O O . SER A 1 186 ? -4.396 -4.882 18.625 1.00 90.19 186 SER A O 1
ATOM 1485 N N . MET A 1 187 ? -4.866 -6.265 16.918 1.00 93.06 187 MET A N 1
ATOM 1486 C CA . MET A 1 187 ? -3.613 -6.049 16.204 1.00 93.06 187 MET A CA 1
ATOM 1487 C C . MET A 1 187 ? -3.595 -4.665 15.555 1.00 93.06 187 MET A C 1
ATOM 1489 O O . MET A 1 187 ? -2.577 -3.976 15.623 1.00 93.06 187 MET A O 1
ATOM 1493 N N . ALA A 1 188 ? -4.728 -4.225 14.999 1.00 94.38 188 ALA A N 1
ATOM 1494 C CA . ALA A 1 188 ? -4.880 -2.879 14.466 1.00 94.38 188 ALA A CA 1
ATOM 1495 C C . ALA A 1 188 ? -4.602 -1.817 15.543 1.00 94.38 188 ALA A C 1
ATOM 1497 O O . ALA A 1 188 ? -3.762 -0.948 15.323 1.00 94.38 188 ALA A O 1
ATOM 1498 N N . ILE A 1 189 ? -5.199 -1.937 16.738 1.00 95.88 189 ILE A N 1
ATOM 1499 C CA . ILE A 1 189 ? -4.929 -1.042 17.879 1.00 95.88 189 ILE A CA 1
ATOM 1500 C C . ILE A 1 189 ? -3.431 -0.987 18.187 1.00 95.88 189 ILE A C 1
ATOM 1502 O O . ILE A 1 189 ? -2.871 0.102 18.284 1.00 95.88 189 ILE A O 1
ATOM 1506 N N . LYS A 1 190 ? -2.765 -2.144 18.300 1.00 96.38 190 LYS A N 1
ATOM 1507 C CA . LYS A 1 190 ? -1.331 -2.205 18.621 1.00 96.38 190 LYS A CA 1
ATOM 1508 C C . LYS A 1 190 ? -0.473 -1.498 17.568 1.00 96.38 190 LYS A C 1
ATOM 1510 O O . LYS A 1 190 ? 0.460 -0.778 17.916 1.00 96.38 190 LYS A O 1
ATOM 1515 N N . MET A 1 191 ? -0.779 -1.698 16.287 1.00 96.56 191 MET A N 1
ATOM 1516 C CA . MET A 1 191 ? -0.049 -1.055 15.191 1.00 96.56 191 MET A CA 1
ATOM 1517 C C . MET A 1 191 ? -0.272 0.461 15.173 1.00 96.56 191 MET A C 1
ATOM 1519 O O . MET A 1 191 ? 0.694 1.213 15.060 1.00 96.56 191 MET A O 1
ATOM 1523 N N . LEU A 1 192 ? -1.520 0.913 15.323 1.00 96.88 192 LEU A N 1
ATOM 1524 C CA . LEU A 1 192 ? -1.856 2.339 15.349 1.00 96.88 192 LEU A CA 1
ATOM 1525 C C . LEU A 1 192 ? -1.257 3.051 16.570 1.00 96.88 192 LEU A C 1
ATOM 1527 O O . LEU A 1 192 ? -0.790 4.181 16.443 1.00 96.88 192 LEU A O 1
ATOM 1531 N N . ASP A 1 193 ? -1.221 2.389 17.729 1.00 96.62 193 ASP A N 1
ATOM 1532 C CA . ASP A 1 193 ? -0.576 2.906 18.940 1.00 96.62 193 ASP A CA 1
ATOM 1533 C C . ASP A 1 193 ? 0.935 3.076 18.732 1.00 96.62 193 ASP A C 1
ATOM 1535 O O . ASP A 1 193 ? 1.486 4.140 19.014 1.00 96.62 193 ASP A O 1
ATOM 1539 N N . GLY A 1 194 ? 1.592 2.076 18.134 1.00 95.44 194 GLY A N 1
ATOM 1540 C CA . GLY A 1 194 ? 2.996 2.176 17.732 1.00 95.44 194 GLY A CA 1
ATOM 1541 C C . GLY A 1 194 ? 3.252 3.356 16.789 1.00 95.44 194 GLY A C 1
ATOM 1542 O O . GLY A 1 194 ? 4.143 4.163 17.047 1.00 95.44 194 GLY A O 1
ATOM 1543 N N . MET A 1 195 ? 2.420 3.510 15.752 1.00 95.19 195 MET A N 1
ATOM 1544 C CA . MET A 1 195 ? 2.499 4.637 14.813 1.00 95.19 195 MET A CA 1
ATOM 1545 C C . MET A 1 195 ? 2.308 5.990 15.509 1.00 95.19 195 MET A C 1
ATOM 1547 O O . MET A 1 195 ? 3.013 6.947 15.189 1.00 95.19 195 MET A O 1
ATOM 1551 N N . SER A 1 196 ? 1.370 6.080 16.459 1.00 94.56 196 SER A N 1
ATOM 1552 C CA . SER A 1 196 ? 1.103 7.308 17.212 1.00 94.56 196 SER A CA 1
ATOM 1553 C C . SER A 1 196 ? 2.278 7.676 18.111 1.00 94.56 196 SER A C 1
ATOM 1555 O O . SER A 1 196 ? 2.608 8.852 18.218 1.00 94.56 196 SER A O 1
ATOM 1557 N N . LYS A 1 197 ? 2.924 6.688 18.738 1.00 93.50 197 LYS A N 1
ATOM 1558 C CA . LYS A 1 197 ? 4.104 6.897 19.588 1.00 93.50 197 LYS A CA 1
ATOM 1559 C C . LYS A 1 197 ? 5.343 7.287 18.786 1.00 93.50 197 LYS A C 1
ATOM 1561 O O . LYS A 1 197 ? 6.150 8.072 19.268 1.00 93.50 197 LYS A O 1
ATOM 1566 N N . SER A 1 198 ? 5.491 6.773 17.564 1.00 89.06 198 SER A N 1
ATOM 1567 C CA . SER A 1 198 ? 6.613 7.121 16.680 1.00 89.06 198 SER A CA 1
ATOM 1568 C C . SER A 1 198 ? 6.411 8.426 15.906 1.00 89.06 198 SER A C 1
ATOM 1570 O O . SER A 1 198 ? 7.339 8.930 15.278 1.00 89.06 198 SER A O 1
ATOM 1572 N N . SER A 1 199 ? 5.190 8.955 15.878 1.00 88.44 199 SER A N 1
ATOM 1573 C CA . SER A 1 199 ? 4.838 10.129 15.087 1.00 88.44 199 SER A CA 1
ATOM 1574 C C . SER A 1 199 ? 5.073 11.418 15.875 1.00 88.44 199 SER A C 1
ATOM 1576 O O . SER A 1 199 ? 4.447 11.666 16.904 1.00 88.44 199 SER A O 1
ATOM 1578 N N . GLY A 1 200 ? 5.915 12.298 15.330 1.00 87.38 200 GLY A N 1
ATOM 1579 C CA . GLY A 1 200 ? 6.066 13.675 15.810 1.00 87.38 200 GLY A CA 1
ATOM 1580 C C . GLY A 1 200 ? 4.983 14.640 15.309 1.00 87.38 200 GLY A C 1
ATOM 1581 O O . GLY A 1 200 ? 5.064 15.829 15.593 1.00 87.38 200 GLY A O 1
ATOM 1582 N N . ASN A 1 201 ? 3.992 14.178 14.532 1.00 93.62 201 ASN A N 1
ATOM 1583 C CA . ASN A 1 201 ? 2.945 15.033 13.968 1.00 93.62 201 ASN A CA 1
ATOM 1584 C C . ASN A 1 201 ? 1.687 15.035 14.870 1.00 93.62 201 ASN A C 1
ATOM 1586 O O . ASN A 1 201 ? 0.992 14.015 14.932 1.00 93.62 201 ASN A O 1
ATOM 1590 N N . PRO A 1 202 ? 1.329 16.167 15.515 1.00 93.06 202 PRO A N 1
ATOM 1591 C CA . PRO A 1 202 ? 0.195 16.220 16.444 1.00 93.06 202 PRO A CA 1
ATOM 1592 C C . PRO A 1 202 ? -1.152 15.899 15.788 1.00 93.06 202 PRO A C 1
ATOM 1594 O O . PRO A 1 202 ? -1.986 15.212 16.375 1.00 93.06 202 PRO A O 1
ATOM 1597 N N . ARG A 1 203 ? -1.359 16.352 14.545 1.00 93.06 203 ARG A N 1
ATOM 1598 C CA . ARG A 1 203 ? -2.599 16.101 13.799 1.00 93.06 203 ARG A CA 1
ATOM 1599 C C . ARG A 1 203 ? -2.756 14.620 13.471 1.00 93.06 203 ARG A C 1
ATOM 1601 O O . ARG A 1 203 ? -3.851 14.082 13.609 1.00 93.06 203 ARG A O 1
ATOM 1608 N N . LEU A 1 204 ? -1.676 13.957 13.051 1.00 94.38 204 LEU A N 1
ATOM 1609 C CA . LEU A 1 204 ? -1.700 12.515 12.821 1.00 94.38 204 LEU A CA 1
ATOM 1610 C C . LEU A 1 204 ? -1.974 11.764 14.127 1.00 94.38 204 LEU A C 1
ATOM 1612 O O . LEU A 1 204 ? -2.805 10.864 14.126 1.00 94.38 204 LEU A O 1
ATOM 1616 N N . ASN A 1 205 ? -1.347 12.163 15.235 1.00 95.12 205 ASN A N 1
ATOM 1617 C CA . ASN A 1 205 ? -1.561 11.526 16.537 1.00 95.12 205 ASN A CA 1
ATOM 1618 C C . ASN A 1 205 ? -3.020 11.628 16.980 1.00 95.12 205 ASN A C 1
ATOM 1620 O O . ASN A 1 205 ? -3.604 10.620 17.360 1.00 95.12 205 ASN A O 1
ATOM 1624 N N . PHE A 1 206 ? -3.643 12.800 16.836 1.00 94.38 206 PHE A N 1
ATOM 1625 C CA . PHE A 1 206 ? -5.070 12.971 17.111 1.00 94.38 206 PHE A CA 1
ATOM 1626 C C . PHE A 1 206 ? -5.939 12.006 16.288 1.00 94.38 206 PHE A C 1
ATOM 1628 O O . PHE A 1 206 ? -6.809 11.327 16.833 1.00 94.38 206 PHE A O 1
ATOM 1635 N N . ILE A 1 207 ? -5.661 11.884 14.985 1.00 93.81 207 ILE A N 1
ATOM 1636 C CA . ILE A 1 207 ? -6.378 10.950 14.106 1.00 93.81 207 ILE A CA 1
ATOM 1637 C C . ILE A 1 207 ? -6.159 9.499 14.558 1.00 93.81 207 ILE A C 1
ATOM 1639 O O . ILE A 1 207 ? -7.118 8.739 14.654 1.00 93.81 207 ILE A O 1
ATOM 1643 N N . LEU A 1 208 ? -4.917 9.096 14.837 1.00 96.06 208 LEU A N 1
ATOM 1644 C CA . LEU A 1 208 ? -4.593 7.729 15.252 1.00 96.06 208 LEU A CA 1
ATOM 1645 C C . LEU A 1 208 ? -5.247 7.368 16.592 1.00 96.06 208 LEU A C 1
ATOM 1647 O O . LEU A 1 208 ? -5.780 6.270 16.717 1.00 96.06 208 LEU A O 1
ATOM 1651 N N . GLN A 1 209 ? -5.284 8.288 17.557 1.00 95.81 209 GLN A N 1
ATOM 1652 C CA . GLN A 1 209 ? -5.965 8.068 18.836 1.00 95.81 209 GLN A CA 1
ATOM 1653 C C . GLN A 1 209 ? -7.478 7.918 18.658 1.00 95.81 209 GLN A C 1
ATOM 1655 O O . GLN A 1 209 ? -8.055 6.960 19.165 1.00 95.81 209 GLN A O 1
ATOM 1660 N N . GLY A 1 210 ? -8.120 8.774 17.855 1.00 94.06 210 GLY A N 1
ATOM 1661 C CA . GLY A 1 210 ? -9.545 8.617 17.538 1.00 94.06 210 GLY A CA 1
ATOM 1662 C C . GLY A 1 210 ? -9.866 7.258 16.901 1.00 94.06 210 GLY A C 1
ATOM 1663 O O . GLY A 1 210 ? -10.865 6.620 17.236 1.00 94.06 210 GLY A O 1
ATOM 1664 N N . ARG A 1 211 ? -8.975 6.768 16.031 1.00 93.88 211 ARG A N 1
ATOM 1665 C CA . ARG A 1 211 ? -9.064 5.435 15.418 1.00 93.88 211 ARG A CA 1
ATOM 1666 C C . ARG A 1 211 ? -8.916 4.302 16.434 1.00 93.88 211 ARG A C 1
ATOM 1668 O O . ARG A 1 211 ? -9.697 3.353 16.392 1.00 93.88 211 ARG A O 1
ATOM 1675 N N . ILE A 1 212 ? -7.947 4.409 17.344 1.00 95.44 212 ILE A N 1
ATOM 1676 C CA . ILE A 1 212 ? -7.720 3.444 18.428 1.00 95.44 212 ILE A CA 1
ATOM 1677 C C . ILE A 1 212 ? -8.949 3.357 19.334 1.00 95.44 212 ILE A C 1
ATOM 1679 O O . ILE A 1 212 ? -9.434 2.256 19.586 1.00 95.44 212 ILE A O 1
ATOM 1683 N N . GLU A 1 213 ? -9.482 4.494 19.782 1.00 95.06 213 GLU A N 1
ATOM 1684 C CA . GLU A 1 213 ? -10.654 4.528 20.663 1.00 95.06 213 GLU A CA 1
ATOM 1685 C C . GLU A 1 213 ? -11.890 3.925 19.992 1.00 95.06 213 GLU A C 1
ATOM 1687 O O . GLU A 1 213 ? -12.590 3.110 20.592 1.00 95.06 213 GLU A O 1
ATOM 1692 N N . ARG A 1 214 ? -12.105 4.204 18.703 1.00 93.88 214 ARG A N 1
ATOM 1693 C CA . ARG A 1 214 ? -13.165 3.547 17.930 1.00 93.88 214 ARG A CA 1
ATOM 1694 C C . ARG A 1 214 ? -12.994 2.026 17.864 1.00 93.88 214 ARG A C 1
ATOM 1696 O O . ARG A 1 214 ? -13.978 1.303 17.988 1.00 93.88 214 ARG A O 1
ATOM 1703 N N . LEU A 1 215 ? -11.777 1.520 17.654 1.00 93.75 215 LEU A N 1
ATOM 1704 C CA . LEU A 1 215 ? -11.533 0.072 17.623 1.00 93.75 215 LEU A CA 1
ATOM 1705 C C . LEU A 1 215 ? -11.728 -0.576 19.001 1.00 93.75 215 LEU A C 1
ATOM 1707 O O . LEU A 1 215 ? -12.226 -1.699 19.079 1.00 93.75 215 LEU A O 1
ATOM 1711 N N . LYS A 1 216 ? -11.371 0.121 20.088 1.00 94.31 216 LYS A N 1
ATOM 1712 C CA . LYS A 1 216 ? -11.660 -0.330 21.459 1.00 94.31 216 LYS A CA 1
ATOM 1713 C C . LYS A 1 216 ? -13.167 -0.410 21.703 1.00 94.31 216 LYS A C 1
ATOM 1715 O O . LYS A 1 216 ? -13.641 -1.428 22.195 1.00 94.31 216 LYS A O 1
ATOM 1720 N N . ALA A 1 217 ? -13.911 0.617 21.295 1.00 93.62 217 ALA A N 1
ATOM 1721 C CA . ALA A 1 217 ? -15.368 0.647 21.369 1.00 93.62 217 ALA A CA 1
ATOM 1722 C C . ALA A 1 217 ? -16.021 -0.474 20.541 1.00 93.62 217 ALA A C 1
ATOM 1724 O O . ALA A 1 217 ? -16.908 -1.166 21.038 1.00 93.62 217 ALA A O 1
ATOM 1725 N N . LEU A 1 218 ? -15.545 -0.707 19.311 1.00 92.50 218 LEU A N 1
ATOM 1726 C CA . LEU A 1 218 ? -16.003 -1.818 18.473 1.00 92.50 218 LEU A CA 1
ATOM 1727 C C . LEU A 1 218 ? -15.810 -3.158 19.185 1.00 92.50 218 LEU A C 1
ATOM 1729 O O . LEU A 1 218 ? -16.732 -3.966 19.240 1.00 92.50 218 LEU A O 1
ATOM 1733 N N . ARG A 1 219 ? -14.623 -3.376 19.758 1.00 92.19 219 ARG A N 1
ATOM 1734 C CA . ARG A 1 219 ? -14.312 -4.605 20.485 1.00 92.19 219 ARG A CA 1
ATOM 1735 C C . ARG A 1 219 ? -15.200 -4.781 21.713 1.00 92.19 219 ARG A C 1
ATOM 1737 O O . ARG A 1 219 ? -15.736 -5.861 21.907 1.00 92.19 219 ARG A O 1
ATOM 1744 N N . GLN A 1 220 ? -15.394 -3.725 22.500 1.00 93.31 220 GLN A N 1
ATOM 1745 C CA . GLN A 1 220 ? -16.292 -3.759 23.653 1.00 93.31 220 GLN A CA 1
ATOM 1746 C C . GLN A 1 220 ? -17.705 -4.195 23.242 1.00 93.31 220 GLN A C 1
ATOM 1748 O O . GLN A 1 220 ? -18.297 -5.047 23.895 1.00 93.31 220 GLN A O 1
ATOM 1753 N N . LEU A 1 221 ? -18.228 -3.655 22.137 1.00 93.62 221 LEU A N 1
ATOM 1754 C CA . LEU A 1 221 ? -19.534 -4.052 21.612 1.00 93.62 221 LEU A CA 1
ATOM 1755 C C . LEU A 1 221 ? -19.554 -5.511 21.149 1.00 93.62 221 LEU A C 1
ATOM 1757 O O . LEU A 1 221 ? -20.502 -6.223 21.464 1.00 93.62 221 LEU A O 1
ATOM 1761 N N . GLN A 1 222 ? -18.523 -5.968 20.436 1.00 93.06 222 GLN A N 1
ATOM 1762 C CA . GLN A 1 222 ? -18.406 -7.365 20.002 1.00 93.06 222 GLN A CA 1
ATOM 1763 C C . GLN A 1 222 ? -18.384 -8.326 21.198 1.00 93.06 222 GLN A C 1
ATOM 1765 O O . GLN A 1 222 ? -19.131 -9.303 21.208 1.00 93.06 222 GLN A O 1
ATOM 1770 N N . ASP A 1 223 ? -17.600 -8.010 22.231 1.00 93.38 223 ASP A N 1
ATOM 1771 C CA . ASP A 1 223 ? -17.507 -8.805 23.457 1.00 93.38 223 ASP A CA 1
ATOM 1772 C C . ASP A 1 223 ? -18.857 -8.843 24.203 1.00 93.38 223 ASP A C 1
ATOM 1774 O O . ASP A 1 223 ? -19.266 -9.892 24.706 1.00 93.38 223 ASP A O 1
ATOM 1778 N N . SER A 1 224 ? -19.588 -7.724 24.248 1.00 94.69 224 SER A N 1
ATOM 1779 C CA . SER A 1 224 ? -20.919 -7.659 24.865 1.00 94.69 224 SER A CA 1
ATOM 1780 C C . SER A 1 224 ? -21.989 -8.406 24.070 1.00 94.69 224 SER A C 1
ATOM 1782 O O . SER A 1 224 ? -22.821 -9.079 24.674 1.00 94.69 224 SER A O 1
ATOM 1784 N N . VAL A 1 225 ? -21.965 -8.345 22.735 1.00 94.75 225 VAL A N 1
ATOM 1785 C CA . VAL A 1 225 ? -22.876 -9.138 21.894 1.00 94.75 225 VAL A CA 1
ATOM 1786 C C . VAL A 1 225 ? -22.595 -10.628 22.042 1.00 94.75 225 VAL A C 1
ATOM 1788 O O . VAL A 1 225 ? -23.534 -11.412 22.158 1.00 94.75 225 VAL A O 1
ATOM 1791 N N . TYR A 1 226 ? -21.323 -11.017 22.096 1.00 93.81 226 TYR A N 1
ATOM 1792 C CA . TYR A 1 226 ? -20.942 -12.404 22.331 1.00 93.81 226 TYR A CA 1
ATOM 1793 C C . TYR A 1 226 ? -21.491 -12.918 23.670 1.00 93.81 226 TYR A C 1
ATOM 1795 O O . TYR A 1 226 ? -22.130 -13.967 23.708 1.00 93.81 226 TYR A O 1
ATOM 1803 N N . LYS A 1 227 ? -21.339 -12.147 24.757 1.00 94.50 227 LYS A N 1
ATOM 1804 C CA . LYS A 1 227 ? -21.933 -12.487 26.063 1.00 94.50 227 LYS A CA 1
ATOM 1805 C C . LYS A 1 227 ? -23.458 -12.589 26.003 1.00 94.50 227 LYS A C 1
ATOM 1807 O O . LYS A 1 227 ? -24.018 -13.572 26.469 1.00 94.50 227 LYS A O 1
ATOM 1812 N N . PHE A 1 228 ? -24.122 -11.623 25.369 1.00 95.69 228 PHE A N 1
ATOM 1813 C CA . PHE A 1 228 ? -25.574 -11.646 25.189 1.00 95.69 228 PHE A CA 1
ATOM 1814 C C . PHE A 1 228 ? -26.048 -12.918 24.475 1.00 95.69 228 PHE A C 1
ATOM 1816 O O . PHE A 1 228 ? -27.038 -13.524 24.883 1.00 95.69 228 PHE A O 1
ATOM 1823 N N . GLN A 1 229 ? -25.345 -13.323 23.414 1.00 93.94 229 GLN A N 1
ATOM 1824 C CA . GLN A 1 229 ? -25.669 -14.522 22.641 1.00 93.94 229 GLN A CA 1
ATOM 1825 C C . GLN A 1 229 ? -25.500 -15.804 23.451 1.00 93.94 229 GLN A C 1
ATOM 1827 O O . GLN A 1 229 ? -26.315 -16.715 23.304 1.00 93.94 229 GLN A O 1
ATOM 1832 N N . LEU A 1 230 ? -24.468 -15.871 24.296 1.00 94.31 230 LEU A N 1
ATOM 1833 C CA . LEU A 1 230 ? -24.251 -17.010 25.184 1.00 94.31 230 LEU A CA 1
ATOM 1834 C C . LEU A 1 230 ? -25.393 -17.166 26.191 1.00 94.31 230 LEU A C 1
ATOM 1836 O O . LEU A 1 230 ? -25.888 -18.276 26.363 1.00 94.31 230 LEU A O 1
ATOM 1840 N N . ASP A 1 231 ? -25.837 -16.065 26.795 1.00 95.56 231 ASP A N 1
ATOM 1841 C CA . ASP A 1 231 ? -26.850 -16.095 27.853 1.00 95.56 231 ASP A CA 1
ATOM 1842 C C . ASP A 1 231 ? -28.281 -16.264 27.312 1.00 95.56 231 ASP A C 1
ATOM 1844 O O . ASP A 1 231 ? -29.109 -16.921 27.936 1.00 95.56 231 ASP A O 1
ATOM 1848 N N . ASN A 1 232 ? -28.590 -15.674 26.150 1.00 93.44 232 ASN A N 1
ATOM 1849 C CA . ASN A 1 232 ? -29.954 -15.622 25.602 1.00 93.44 232 ASN A CA 1
ATOM 1850 C C . ASN A 1 232 ? -30.195 -16.587 24.432 1.00 93.44 232 ASN A C 1
ATOM 1852 O O . ASN A 1 232 ? -31.309 -16.644 23.909 1.00 93.44 232 ASN A O 1
ATOM 1856 N N . HIS A 1 233 ? -29.159 -17.292 23.967 1.00 93.12 233 HIS A N 1
ATOM 1857 C CA . HIS A 1 233 ? -29.192 -18.183 22.798 1.00 93.12 233 HIS A CA 1
ATOM 1858 C C . HIS A 1 233 ? -29.719 -17.529 21.505 1.00 93.12 233 HIS A C 1
ATOM 1860 O O . HIS A 1 233 ? -30.203 -18.204 20.595 1.00 93.12 233 HIS A O 1
ATOM 1866 N N . ARG A 1 234 ? -29.622 -16.199 21.404 1.00 93.25 234 ARG A N 1
ATOM 1867 C CA . ARG A 1 234 ? -29.998 -15.408 20.225 1.00 93.25 234 ARG A CA 1
ATOM 1868 C C . ARG A 1 234 ? -29.145 -14.142 20.131 1.00 93.25 234 ARG A C 1
ATOM 1870 O O . ARG A 1 234 ? -28.694 -13.646 21.163 1.00 93.25 234 ARG A O 1
ATOM 1877 N N . PRO A 1 235 ? -28.958 -13.559 18.935 1.00 92.75 235 PRO A N 1
ATOM 1878 C CA . PRO A 1 235 ? -28.369 -12.232 18.822 1.00 92.75 235 PRO A CA 1
ATOM 1879 C C . PRO A 1 235 ? -29.305 -11.145 19.389 1.00 92.75 235 PRO A C 1
ATOM 1881 O O . PRO A 1 235 ? -30.532 -11.327 19.423 1.00 92.75 235 PRO A O 1
ATOM 1884 N N . PRO A 1 236 ? -28.748 -9.998 19.818 1.00 93.75 236 PRO A N 1
ATOM 1885 C CA . PRO A 1 236 ? -29.555 -8.826 20.117 1.00 93.75 236 PRO A CA 1
ATOM 1886 C C . PRO A 1 236 ? -30.211 -8.300 18.831 1.00 93.75 236 PRO A C 1
ATOM 1888 O O . PRO A 1 236 ? -29.682 -8.448 17.732 1.00 93.75 236 PRO A O 1
ATOM 1891 N N . LYS A 1 237 ? -31.385 -7.685 18.954 1.00 93.00 237 LYS A N 1
ATOM 1892 C CA . LYS A 1 237 ? -32.155 -7.075 17.860 1.00 93.00 237 LYS A CA 1
ATOM 1893 C C . LYS A 1 237 ? -31.514 -5.776 17.384 1.00 93.00 237 LYS A C 1
ATOM 1895 O O . LYS A 1 237 ? -31.612 -5.421 16.213 1.00 93.00 237 LYS A O 1
ATOM 1900 N N . ASN A 1 238 ? -30.910 -5.039 18.308 1.00 93.38 238 ASN A N 1
ATOM 1901 C CA . ASN A 1 238 ? -30.187 -3.799 18.065 1.00 93.38 238 ASN A CA 1
ATOM 1902 C C . ASN A 1 238 ? -29.179 -3.564 19.198 1.00 93.38 238 ASN A C 1
ATOM 1904 O O . ASN A 1 238 ? -29.196 -4.250 20.218 1.00 93.38 238 ASN A O 1
ATOM 1908 N N . LEU A 1 239 ? -28.292 -2.586 19.024 1.00 92.88 239 LEU A N 1
ATOM 1909 C CA . LEU A 1 239 ? -27.277 -2.285 20.034 1.00 92.88 239 LEU A CA 1
ATOM 1910 C C . LEU A 1 239 ? -27.888 -1.715 21.327 1.00 92.88 239 LEU A C 1
ATOM 1912 O O . LEU A 1 239 ? -27.315 -1.897 22.396 1.00 92.88 239 LEU A O 1
ATOM 1916 N N . GLN A 1 240 ? -29.048 -1.057 21.258 1.00 93.81 240 GLN A N 1
ATOM 1917 C CA . GLN A 1 240 ? -29.742 -0.515 22.430 1.00 93.81 240 GLN A CA 1
ATOM 1918 C C . GLN A 1 240 ? -30.218 -1.616 23.387 1.00 93.81 240 GLN A C 1
ATOM 1920 O O . GLN A 1 240 ? -30.235 -1.386 24.593 1.00 93.81 240 GLN A O 1
ATOM 1925 N N . GLU A 1 241 ? -30.525 -2.814 22.882 1.00 94.56 241 GLU A N 1
ATOM 1926 C CA . GLU A 1 241 ? -30.897 -3.964 23.715 1.00 94.56 241 GLU A CA 1
ATOM 1927 C C . GLU A 1 241 ? -29.775 -4.358 24.689 1.00 94.56 241 GLU A C 1
ATOM 1929 O O . GLU A 1 241 ? -30.036 -4.729 25.829 1.00 94.56 241 GLU A O 1
ATOM 1934 N N . LEU A 1 242 ? -28.510 -4.181 24.292 1.00 94.19 242 LEU A N 1
ATOM 1935 C CA . LEU A 1 242 ? -27.368 -4.429 25.178 1.00 94.19 242 LEU A CA 1
ATOM 1936 C C . LEU A 1 242 ? -27.351 -3.474 26.380 1.00 94.19 242 LEU A C 1
ATOM 1938 O O . LEU A 1 242 ? -26.839 -3.833 27.437 1.00 94.19 242 LEU A O 1
ATOM 1942 N N . VAL A 1 243 ? -27.890 -2.261 26.220 1.00 94.75 243 VAL A N 1
ATOM 1943 C CA . VAL A 1 243 ? -28.009 -1.279 27.306 1.00 94.75 243 VAL A CA 1
ATOM 1944 C C . VAL A 1 243 ? -29.195 -1.624 28.203 1.00 94.75 243 VAL A C 1
ATOM 1946 O O . VAL A 1 243 ? -29.050 -1.640 29.423 1.00 94.75 243 VAL A O 1
ATOM 1949 N N . SER A 1 244 ? -30.363 -1.924 27.620 1.00 93.88 244 SER A N 1
ATOM 1950 C CA . SER A 1 244 ? -31.569 -2.243 28.400 1.00 93.88 244 SER A CA 1
ATOM 1951 C C . SER A 1 244 ? -31.389 -3.496 29.254 1.00 93.88 244 SER A C 1
ATOM 1953 O O . SER A 1 244 ? -31.813 -3.517 30.405 1.00 93.88 244 SER A O 1
ATOM 1955 N N . GLU A 1 245 ? -30.695 -4.496 28.712 1.00 94.06 245 GLU A N 1
ATOM 1956 C CA . GLU A 1 245 ? -30.386 -5.761 29.388 1.00 94.06 245 GLU A CA 1
ATOM 1957 C C . GLU A 1 245 ? -29.084 -5.689 30.214 1.00 94.06 245 GLU A C 1
ATOM 1959 O O . GLU A 1 245 ? -28.602 -6.697 30.720 1.00 94.06 245 GLU A O 1
ATOM 1964 N N . LYS A 1 24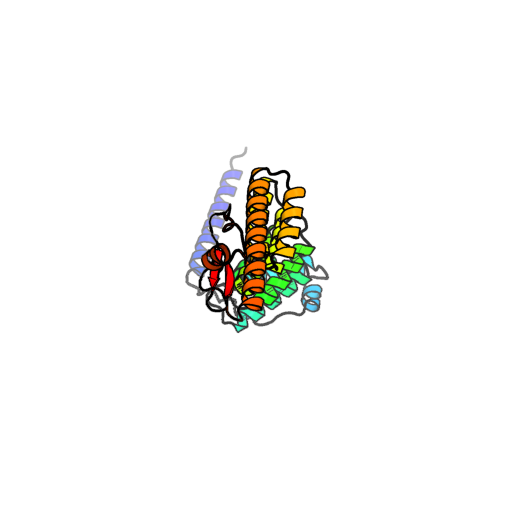6 ? -28.504 -4.488 30.380 1.00 93.69 246 LYS A N 1
ATOM 1965 C CA . LYS A 1 246 ? -27.339 -4.197 31.241 1.00 93.69 246 LYS A CA 1
ATOM 1966 C C . LYS A 1 246 ? -26.038 -4.943 30.890 1.00 93.69 246 LYS A C 1
ATOM 1968 O O . LYS A 1 246 ? -25.148 -5.051 31.731 1.00 93.69 246 LYS A O 1
ATOM 1973 N N . TYR A 1 247 ? -25.868 -5.385 29.642 1.00 92.94 247 TYR A N 1
ATOM 1974 C CA . TYR A 1 247 ? -24.587 -5.909 29.135 1.00 92.94 247 TYR A CA 1
ATOM 1975 C C . TYR A 1 247 ? -23.538 -4.810 28.925 1.00 92.94 247 TYR A C 1
ATOM 1977 O O . TYR A 1 247 ? -22.336 -5.091 28.886 1.00 92.94 247 TYR A O 1
ATOM 1985 N N . ILE A 1 248 ? -23.991 -3.565 28.765 1.00 94.12 248 ILE A N 1
ATOM 1986 C CA . ILE A 1 248 ? -23.180 -2.345 28.735 1.00 94.12 248 ILE A CA 1
ATOM 1987 C C . ILE A 1 248 ? -23.929 -1.218 29.453 1.00 94.12 248 ILE A C 1
ATOM 1989 O O . ILE A 1 248 ? -25.152 -1.149 29.399 1.00 94.12 248 ILE A O 1
ATOM 1993 N N . GLU A 1 249 ? -23.203 -0.299 30.090 1.00 92.19 249 GLU A N 1
ATOM 1994 C CA . GLU A 1 249 ? -23.816 0.856 30.770 1.00 92.19 249 GLU A CA 1
ATOM 1995 C C . GLU A 1 249 ? -24.401 1.872 29.783 1.00 92.19 249 GLU A C 1
ATOM 1997 O O . GLU A 1 249 ? -25.450 2.466 30.015 1.00 92.19 249 GLU A O 1
ATOM 2002 N N . LYS A 1 250 ? -23.694 2.094 28.673 1.00 93.44 250 LYS A N 1
ATOM 2003 C CA . LYS A 1 250 ? -24.083 3.005 27.598 1.00 93.44 250 LYS A CA 1
ATOM 2004 C C . LYS A 1 250 ? -23.428 2.585 26.293 1.00 93.44 250 LYS A C 1
ATOM 2006 O O . LYS A 1 250 ? -22.376 1.944 26.296 1.00 93.44 250 LYS A O 1
ATOM 2011 N N . LEU A 1 251 ? -24.014 3.006 25.177 1.00 91.19 251 LEU A N 1
ATOM 2012 C CA . LEU A 1 251 ? -23.390 2.820 23.873 1.00 91.19 251 LEU A CA 1
ATOM 2013 C C . LEU A 1 251 ? -22.125 3.683 23.764 1.00 91.19 251 LEU A C 1
ATOM 2015 O O . LEU A 1 251 ? -22.184 4.883 24.054 1.00 91.19 251 LEU A O 1
ATOM 2019 N N . PRO A 1 252 ? -20.983 3.104 23.354 1.00 91.94 252 PRO A N 1
ATOM 2020 C CA . PRO A 1 252 ? -19.777 3.877 23.142 1.00 91.94 252 PRO A CA 1
ATOM 2021 C C . PRO A 1 252 ? -19.949 4.806 21.937 1.00 91.94 252 PRO A C 1
ATOM 2023 O O . PRO A 1 252 ? -20.604 4.474 20.946 1.00 91.94 252 PRO A O 1
ATOM 2026 N N . VAL A 1 253 ? -19.344 5.987 22.030 1.00 88.50 253 VAL A N 1
ATOM 2027 C CA . VAL A 1 253 ? -19.366 6.999 20.969 1.00 88.50 253 VAL A CA 1
ATOM 2028 C C . VAL A 1 253 ? -18.172 6.768 20.050 1.00 88.50 253 VAL A C 1
ATOM 2030 O O . VAL A 1 253 ? -17.062 6.572 20.534 1.00 88.50 253 VAL A O 1
ATOM 2033 N N . ASP A 1 254 ? -18.387 6.810 18.734 1.00 89.56 254 ASP A N 1
ATOM 2034 C CA . ASP A 1 254 ? -17.298 6.803 17.755 1.00 89.56 254 ASP A CA 1
ATOM 2035 C C . ASP A 1 254 ? -16.723 8.225 17.589 1.00 89.56 254 ASP A C 1
ATOM 2037 O O . ASP A 1 254 ? -17.396 9.072 16.992 1.00 89.56 254 ASP A O 1
ATOM 2041 N N . PRO A 1 255 ? -15.476 8.502 18.025 1.00 88.00 255 PRO A N 1
ATOM 2042 C CA . PRO A 1 255 ? -14.863 9.824 17.875 1.00 88.00 255 PRO A CA 1
ATOM 2043 C C . PRO A 1 255 ? -14.658 10.240 16.411 1.00 88.00 255 PRO A C 1
ATOM 2045 O O . PRO A 1 255 ? -14.436 11.414 16.127 1.00 88.00 255 PRO A O 1
ATOM 2048 N N . MET A 1 256 ? -14.687 9.280 15.481 1.00 86.25 256 MET A N 1
ATOM 2049 C CA . MET A 1 256 ? -14.481 9.483 14.046 1.00 86.25 256 MET A CA 1
ATOM 2050 C C . MET A 1 256 ? -15.795 9.573 13.255 1.00 86.25 256 MET A C 1
ATOM 2052 O O . MET A 1 256 ? -15.749 9.809 12.048 1.00 86.25 256 MET A O 1
ATOM 2056 N N . GLY A 1 257 ? -16.951 9.395 13.905 1.00 84.69 257 GLY A N 1
ATOM 2057 C CA . GLY A 1 257 ? -18.268 9.652 13.318 1.00 84.69 257 GLY A CA 1
ATOM 2058 C C . GLY A 1 257 ? -18.773 8.645 12.276 1.00 84.69 257 GLY A C 1
ATOM 2059 O O . GLY A 1 257 ? -19.758 8.942 11.607 1.00 84.69 257 GLY A O 1
ATOM 2060 N N . LEU A 1 258 ? -18.157 7.464 12.119 1.00 84.06 258 LEU A N 1
ATOM 2061 C CA . LEU A 1 258 ? -18.757 6.389 11.313 1.00 84.06 258 LEU A CA 1
ATOM 2062 C C . LEU A 1 258 ? -19.929 5.753 12.069 1.00 84.06 258 LEU A C 1
ATOM 2064 O O . LEU A 1 258 ? -20.995 5.529 11.498 1.00 84.06 258 LEU A O 1
ATOM 2068 N N . GLY A 1 259 ? -19.730 5.472 13.356 1.00 88.81 259 GLY A N 1
ATOM 2069 C CA . GLY A 1 259 ? -20.673 4.726 14.184 1.00 88.81 259 GLY A CA 1
ATOM 2070 C C . GLY A 1 259 ? -20.590 3.209 13.981 1.00 88.81 259 GLY A C 1
ATOM 2071 O O . GLY A 1 259 ? -19.784 2.694 13.196 1.00 88.81 259 GLY A O 1
ATOM 2072 N N . PHE A 1 260 ? -21.444 2.493 14.711 1.00 91.94 260 PHE A N 1
ATOM 2073 C CA . PHE A 1 260 ? -21.462 1.032 14.791 1.00 91.94 260 PHE A CA 1
ATOM 2074 C C . PHE A 1 260 ? -22.776 0.478 14.240 1.00 91.94 260 PHE A C 1
ATOM 2076 O O . PHE A 1 260 ? -23.841 1.049 14.473 1.00 91.94 260 PHE A O 1
ATOM 2083 N N . LEU A 1 261 ? -22.697 -0.646 13.533 1.00 91.06 261 LEU A N 1
ATOM 2084 C CA . LEU A 1 261 ? -23.847 -1.389 13.033 1.00 91.06 261 LEU A CA 1
ATOM 2085 C C . LEU A 1 261 ? -23.832 -2.802 13.597 1.00 91.06 261 LEU A C 1
ATOM 2087 O O . LEU A 1 261 ? -22.769 -3.396 13.749 1.00 91.06 261 LEU A O 1
ATOM 2091 N N . LEU A 1 262 ? -25.022 -3.330 13.854 1.00 91.56 262 LEU A N 1
ATOM 2092 C CA . LEU A 1 262 ? -25.247 -4.738 14.137 1.00 91.56 262 LEU A CA 1
ATOM 2093 C C . LEU A 1 262 ? -25.863 -5.374 12.891 1.00 91.56 262 LEU A C 1
ATOM 2095 O O . LEU A 1 262 ? -26.881 -4.886 12.395 1.00 91.56 262 LEU A O 1
ATOM 2099 N N . ASP A 1 263 ? -25.245 -6.428 12.368 1.00 87.56 263 ASP A N 1
ATOM 2100 C CA . ASP A 1 263 ? -25.826 -7.190 11.268 1.00 87.56 263 ASP A CA 1
ATOM 2101 C C . ASP A 1 263 ? -26.858 -8.222 11.762 1.00 87.56 263 ASP A C 1
ATOM 2103 O O . ASP A 1 263 ? -27.021 -8.477 12.956 1.00 87.56 263 ASP A O 1
ATOM 2107 N N . LYS A 1 264 ? -27.566 -8.851 10.818 1.00 83.44 264 LYS A N 1
ATOM 2108 C CA . LYS A 1 264 ? -28.590 -9.870 11.108 1.00 83.44 264 LYS A CA 1
ATOM 2109 C C . LYS A 1 264 ? -28.052 -11.130 11.804 1.00 83.44 264 LYS A C 1
ATOM 2111 O O . LYS A 1 264 ? -28.838 -11.880 12.372 1.00 83.44 264 LYS A O 1
ATOM 2116 N N . ASN A 1 265 ? -26.746 -11.374 11.730 1.00 82.38 265 ASN A N 1
ATOM 2117 C CA . ASN A 1 265 ? -26.082 -12.514 12.355 1.00 82.38 265 ASN A CA 1
ATOM 2118 C C . ASN A 1 265 ? -25.553 -12.157 13.757 1.00 82.38 265 ASN A C 1
ATOM 2120 O O . ASN A 1 265 ? -24.956 -13.000 14.421 1.00 82.38 265 ASN A O 1
ATOM 2124 N N . GLY A 1 266 ? -25.760 -10.918 14.215 1.00 84.69 266 GLY A N 1
ATOM 2125 C CA . GLY A 1 266 ? -25.248 -10.426 15.486 1.00 84.69 266 GLY A CA 1
ATOM 2126 C C . GLY A 1 266 ? -23.770 -10.037 15.443 1.00 84.69 266 GLY A C 1
ATOM 2127 O O . GLY A 1 266 ? -23.127 -9.985 16.486 1.00 84.69 266 GLY A O 1
ATOM 2128 N N . VAL A 1 267 ? -23.204 -9.767 14.268 1.00 86.94 267 VAL A N 1
ATOM 2129 C CA . VAL A 1 267 ? -21.838 -9.252 14.141 1.00 86.94 267 VAL A CA 1
ATOM 2130 C C . VAL A 1 267 ? -21.877 -7.730 14.174 1.00 86.94 267 VAL A C 1
ATOM 2132 O O . VAL A 1 267 ? -22.608 -7.091 13.415 1.00 86.94 267 VAL A O 1
ATOM 2135 N N . VAL A 1 268 ? -21.069 -7.138 15.055 1.00 90.31 268 VAL A N 1
ATOM 2136 C CA . VAL A 1 268 ? -20.895 -5.684 15.111 1.00 90.31 268 VAL A CA 1
ATOM 2137 C C . VAL A 1 268 ? -19.778 -5.267 14.160 1.00 90.31 268 VAL A C 1
ATOM 2139 O O . VAL A 1 268 ? -18.652 -5.763 14.263 1.00 90.31 268 VAL A O 1
ATOM 2142 N N . THR A 1 269 ? -20.074 -4.325 13.266 1.00 88.69 269 THR A N 1
ATOM 2143 C CA . THR A 1 269 ? -19.117 -3.737 12.318 1.00 88.69 269 THR A CA 1
ATOM 2144 C C . THR A 1 269 ? -19.153 -2.211 12.369 1.00 88.69 269 THR A C 1
ATOM 2146 O O . THR A 1 269 ? -20.065 -1.601 12.928 1.00 88.69 269 THR A O 1
ATOM 2149 N N . LEU A 1 270 ? -18.169 -1.561 11.746 1.00 87.12 270 LEU A N 1
ATOM 2150 C CA . LEU A 1 270 ? -18.226 -0.118 11.513 1.00 87.12 270 LEU A CA 1
ATOM 2151 C C . LEU A 1 270 ? -19.236 0.188 10.395 1.00 87.12 270 LEU A C 1
ATOM 2153 O O . LEU A 1 270 ? -19.367 -0.569 9.435 1.00 87.12 270 LEU A O 1
ATOM 2157 N N . ASN A 1 271 ? -19.932 1.320 10.482 1.00 79.75 271 ASN A N 1
ATOM 2158 C CA . ASN A 1 271 ? -20.925 1.732 9.477 1.00 79.75 271 ASN A CA 1
ATOM 2159 C C . ASN A 1 271 ? -20.318 1.946 8.068 1.00 79.75 271 ASN A C 1
ATOM 2161 O O . ASN A 1 271 ? -20.993 1.812 7.054 1.00 79.75 271 ASN A O 1
ATOM 2165 N N . GLY A 1 272 ? -19.015 2.243 7.990 1.00 66.50 272 GLY A N 1
ATOM 2166 C CA . GLY A 1 272 ? -18.313 2.577 6.743 1.00 66.50 272 GLY A CA 1
ATOM 2167 C C . GLY A 1 272 ? -17.591 1.427 6.027 1.00 66.50 272 GLY A C 1
ATOM 2168 O O . GLY A 1 272 ? -16.865 1.700 5.076 1.00 66.50 272 GLY A O 1
ATOM 2169 N N . THR A 1 273 ? -17.715 0.171 6.472 1.00 58.00 273 THR A N 1
ATOM 2170 C CA . THR A 1 273 ? -16.930 -0.970 5.941 1.00 58.00 273 THR A CA 1
ATOM 2171 C C . THR A 1 273 ? -17.621 -1.806 4.850 1.00 58.00 273 THR A C 1
ATOM 2173 O O . THR A 1 273 ? -17.281 -2.977 4.703 1.00 58.00 273 THR A O 1
ATOM 2176 N N . ARG A 1 274 ? -18.552 -1.242 4.064 1.00 38.78 274 ARG A N 1
ATOM 2177 C CA . ARG A 1 274 ? -19.091 -1.945 2.879 1.00 38.78 274 ARG A CA 1
ATOM 2178 C C . ARG A 1 274 ? -18.053 -2.101 1.764 1.00 38.78 274 ARG A C 1
ATOM 2180 O O . ARG A 1 274 ? -17.247 -1.166 1.550 1.00 38.78 274 ARG A O 1
#

Sequence (274 aa):
MWPNRYKLAIFILVGAAMVFSFSSYLLSGKQRRRSIEDLQVVMPSSVQLLMALGDRHLAANVGAFRAQTVGTDKLKPETYLVLARVQLAVAQLNPRHEDNYYTAAAILAWNGQTEIAQQILERATKARKNDYLPPFFSGFNRYYFYKDYKGAAKDILIAAERTDSGQRAALSNIASRWIEKGYESSMAIKMLDGMSKSSGNPRLNFILQGRIERLKALRQLQDSVYKFQLDNHRPPKNLQELVSEKYIEKLPVDPMGLGFLLDKNGVVTLNGTR